Protein AF-A0A7S2A0H5-F1 (afdb_monomer_lite)

Organism: Trieres chinensis (NCBI:txid1514140)

Radius of gyration: 18.74 Å; chains: 1; bounding box: 58×41×46 Å

pLDDT: mean 89.26, std 16.12, range [32.78, 98.81]

Sequence (187 aa):
KGLGDAVLERQRTRGDSRVDFEVTDQTTGSKFLIEVKNVVCADYSKEHAPEKRGPNHCVVIADPPPRGEEGGAAAAADADAYSRTAIFPWGRVGQEFEGRRVVSARAIKHLRNLVDVGRREPQTRPVVVFVVNRSDCESVRGCEEACPLFAAELKSAAEKGVLVVAFRVRWTADGKVYFDGSVPVKL

Secondary structure (DSSP, 8-state):
---TTEEEEEEEEETTEEEEEEEEETTT--EEEEEEEEE-EE-B-TTTPPP--STT----BPPPPPPPSS--S-----GGG---EEEES-S---EEETTEEES-HHHHHHHHHHHHHHHH-TTEEEEEEEEE--TT-SEEEE-TTT-HHHHHHHHHHHHTT-EEEEEEEEE-TTS-EEEEEE-PEE-

InterPro domains:
  IPR005224 Sugar fermentation stimulation protein [PTHR30545] (8-186)
  IPR040452 Sugar fermentation stimulation protein, C-terminal [PF03749] (103-174)

Foldseek 3Di:
DDPPQKDKDAQDDADPDTAGIWIADPVPRFIEGEHEDEFEDKEDDPVPFDDDPDQFRDHHHDDQPPDPPDDDPDDPSPPVPDAIETEPDGGHQPDDDPNDGFPDNPLLVVLVSLLVRCVVPVSYAYEYEYEHADLSHQEYAYPCVHGVVNRVSVVVSVVSRYHYWYWYWYADPVGDIDTDDTHYYDD

Structure (mmCIF, N/CA/C/O backbone):
data_AF-A0A7S2A0H5-F1
#
_entry.id   AF-A0A7S2A0H5-F1
#
loop_
_atom_site.group_PDB
_atom_site.id
_atom_site.type_symbol
_atom_site.label_atom_id
_atom_site.label_alt_id
_atom_site.label_comp_id
_atom_site.label_asym_id
_atom_site.label_entity_id
_atom_site.label_seq_id
_atom_site.pdbx_PDB_ins_code
_atom_site.Cartn_x
_atom_site.Cartn_y
_atom_site.Cartn_z
_atom_site.occupancy
_atom_site.B_iso_or_equiv
_atom_site.auth_seq_id
_atom_site.auth_comp_id
_atom_site.auth_asym_id
_atom_site.auth_atom_id
_atom_site.pdbx_PDB_model_num
ATOM 1 N N . LYS A 1 1 ? -12.027 -18.453 11.393 1.00 43.19 1 LYS A N 1
ATOM 2 C CA . LYS A 1 1 ? -12.768 -17.771 12.482 1.00 43.19 1 LYS A CA 1
ATOM 3 C C . LYS A 1 1 ? -13.370 -16.515 11.878 1.00 43.19 1 LYS A C 1
ATOM 5 O O . LYS A 1 1 ? -12.613 -15.760 11.286 1.00 43.19 1 LYS A O 1
ATOM 10 N N . GLY A 1 2 ? -14.698 -16.379 11.893 1.00 50.72 2 GLY A N 1
ATOM 11 C CA . GLY A 1 2 ? -15.368 -15.184 11.370 1.00 50.72 2 GLY A CA 1
ATOM 12 C C . GLY A 1 2 ? -14.957 -13.928 12.139 1.00 50.72 2 GLY A C 1
ATOM 13 O O . GLY A 1 2 ? -14.324 -14.029 13.187 1.00 50.72 2 GLY A O 1
ATOM 14 N N . LEU A 1 3 ? -15.340 -12.765 11.619 1.00 57.03 3 LEU A N 1
ATOM 15 C CA . LEU A 1 3 ? -15.099 -11.426 12.175 1.00 57.03 3 LEU A CA 1
ATOM 16 C C . LEU A 1 3 ? -15.702 -11.186 13.583 1.00 57.03 3 LEU A C 1
ATOM 18 O O . LEU A 1 3 ? -15.676 -10.061 14.062 1.00 57.03 3 LEU A O 1
ATOM 22 N N . GLY A 1 4 ? -16.227 -12.213 14.262 1.00 73.25 4 GLY A N 1
ATOM 23 C CA . GLY A 1 4 ? -16.990 -12.057 15.503 1.00 73.25 4 GLY A CA 1
ATOM 24 C C . GLY A 1 4 ? -18.201 -11.152 15.277 1.00 73.25 4 GLY A C 1
ATOM 25 O O . GLY A 1 4 ? -18.812 -11.212 14.210 1.00 73.25 4 GLY A O 1
ATOM 26 N N . ASP A 1 5 ? -18.475 -10.273 16.240 1.00 86.94 5 ASP A N 1
ATOM 27 C CA . ASP A 1 5 ? -19.502 -9.229 16.140 1.00 86.94 5 ASP A CA 1
ATOM 28 C C . ASP A 1 5 ? -19.017 -7.992 15.358 1.00 86.94 5 ASP A C 1
ATOM 30 O O . ASP A 1 5 ? -19.580 -6.909 15.494 1.00 86.94 5 ASP A O 1
ATOM 34 N N . ALA A 1 6 ? -17.952 -8.092 14.551 1.00 91.75 6 ALA A N 1
ATOM 35 C CA . ALA A 1 6 ? -17.460 -6.936 13.815 1.00 91.75 6 ALA A CA 1
ATOM 36 C C . ALA A 1 6 ? -18.323 -6.604 12.587 1.00 91.75 6 ALA A C 1
ATOM 38 O O . ALA A 1 6 ? -18.654 -7.460 11.763 1.00 91.75 6 ALA A O 1
ATOM 39 N N . VAL A 1 7 ? -18.626 -5.318 12.430 1.00 94.88 7 VAL A N 1
ATOM 40 C CA . VAL A 1 7 ? -19.375 -4.757 11.301 1.00 94.88 7 VAL A CA 1
ATOM 41 C C . VAL A 1 7 ? -18.398 -4.118 10.324 1.00 94.88 7 VAL A C 1
ATOM 43 O O . VAL A 1 7 ? -17.581 -3.289 10.721 1.00 94.88 7 VAL A O 1
ATOM 46 N N . LEU A 1 8 ? -18.497 -4.488 9.045 1.00 95.94 8 LEU A N 1
ATOM 47 C CA . LEU A 1 8 ? -17.722 -3.896 7.957 1.00 95.94 8 LEU A CA 1
ATOM 48 C C . LEU A 1 8 ? -18.590 -2.919 7.166 1.00 95.94 8 LEU A C 1
ATOM 50 O O . LEU A 1 8 ? -19.568 -3.309 6.529 1.00 95.94 8 LEU A O 1
ATOM 54 N N . GLU A 1 9 ? -18.174 -1.661 7.143 1.00 97.00 9 GLU A N 1
ATOM 55 C CA . GLU A 1 9 ? -18.741 -0.613 6.304 1.00 97.00 9 GLU A CA 1
ATOM 56 C C . GLU A 1 9 ? -17.770 -0.255 5.178 1.00 97.00 9 GLU A C 1
ATOM 58 O O . GLU A 1 9 ? -16.551 -0.339 5.328 1.00 97.00 9 GLU A O 1
ATOM 63 N N . ARG A 1 10 ? -18.308 0.154 4.028 1.00 97.75 10 ARG A N 1
ATOM 64 C CA . ARG A 1 10 ? -17.522 0.523 2.844 1.00 97.75 10 ARG A CA 1
ATOM 65 C C . ARG A 1 10 ? -17.619 2.019 2.599 1.00 97.75 10 ARG A C 1
ATOM 67 O O . ARG A 1 10 ? -18.682 2.598 2.801 1.00 97.75 10 ARG A O 1
ATOM 74 N N . GLN A 1 11 ? -16.553 2.608 2.063 1.00 96.00 11 GLN A N 1
ATOM 75 C CA .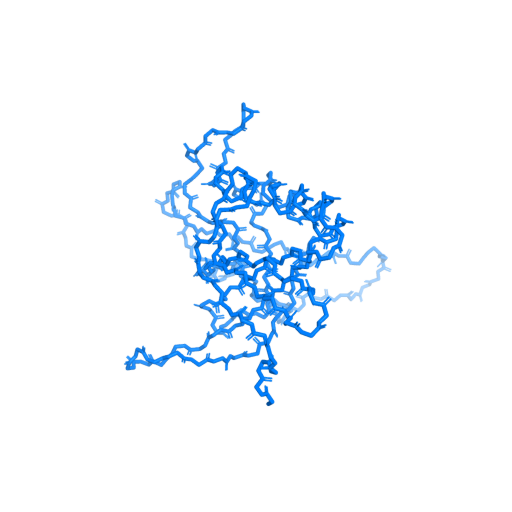 GLN A 1 11 ? -16.574 3.954 1.483 1.00 96.00 11 GLN A CA 1
ATOM 76 C C . GLN A 1 11 ? -17.059 5.035 2.471 1.00 96.00 11 GLN A C 1
ATOM 78 O O . GLN A 1 11 ? -17.863 5.898 2.115 1.00 96.00 11 GLN A O 1
ATOM 83 N N . ARG A 1 12 ? -16.574 4.983 3.718 1.00 95.25 12 ARG A N 1
ATOM 84 C CA . ARG A 1 12 ? -16.935 5.922 4.794 1.00 95.25 12 ARG A CA 1
ATOM 85 C C . ARG A 1 12 ? -16.083 7.189 4.722 1.00 95.25 12 ARG A C 1
ATOM 87 O O . ARG A 1 12 ? -14.875 7.124 4.511 1.00 95.25 12 ARG A O 1
ATOM 94 N N . THR A 1 13 ? -16.696 8.349 4.930 1.00 95.69 13 THR A N 1
ATOM 95 C CA . THR A 1 13 ? -15.960 9.615 5.055 1.00 95.69 13 THR A CA 1
ATOM 96 C C . THR A 1 13 ? -15.432 9.763 6.479 1.00 95.69 13 THR A C 1
ATOM 98 O O . THR A 1 13 ? -16.207 9.716 7.434 1.00 95.69 13 THR A O 1
ATOM 101 N N . ARG A 1 14 ? -14.116 9.942 6.630 1.00 92.06 14 ARG A N 1
ATOM 102 C CA . ARG A 1 14 ? -13.431 10.173 7.910 1.00 92.06 14 ARG A CA 1
ATOM 103 C C . ARG A 1 14 ? -12.388 11.265 7.711 1.00 92.06 14 ARG A C 1
ATOM 105 O O . ARG A 1 14 ? -11.477 11.090 6.908 1.00 92.06 14 ARG A O 1
ATOM 112 N N . GLY A 1 15 ? -12.527 12.373 8.440 1.00 89.94 15 GLY A N 1
ATOM 113 C CA . GLY A 1 15 ? -11.713 13.567 8.202 1.00 89.94 15 GLY A CA 1
ATOM 114 C C . GLY A 1 15 ? -12.028 14.184 6.840 1.00 89.94 15 GLY A C 1
ATOM 115 O O . GLY A 1 15 ? -13.196 14.408 6.524 1.00 89.94 15 GLY A O 1
ATOM 116 N N . ASP A 1 16 ? -10.997 14.440 6.040 1.00 89.44 16 ASP A N 1
ATOM 117 C CA . ASP A 1 16 ? -11.119 15.040 4.706 1.00 89.44 16 ASP A CA 1
ATOM 118 C C . ASP A 1 16 ? -11.123 14.004 3.565 1.00 89.44 16 ASP A C 1
ATOM 120 O O . ASP A 1 16 ? -11.194 14.369 2.388 1.00 89.44 16 ASP A O 1
ATOM 124 N N . SER A 1 17 ? -11.067 12.710 3.900 1.00 91.44 17 SER A N 1
ATOM 125 C CA . SER A 1 17 ? -10.997 11.624 2.926 1.00 91.44 17 SER A CA 1
ATOM 126 C C . SER A 1 17 ? -12.106 10.589 3.103 1.00 91.44 17 SER A C 1
ATOM 128 O O . SER A 1 17 ? -12.676 10.394 4.179 1.00 91.44 17 SER A O 1
ATOM 130 N N . ARG A 1 18 ? -12.390 9.883 2.008 1.00 95.00 18 ARG A N 1
ATOM 131 C CA . ARG A 1 18 ? -13.242 8.697 1.989 1.00 95.00 18 ARG A CA 1
ATOM 132 C C . ARG A 1 18 ? -12.351 7.464 1.976 1.00 95.00 18 ARG A C 1
ATOM 134 O O . ARG A 1 18 ? -11.679 7.218 0.975 1.00 95.00 18 ARG A O 1
ATOM 141 N N . VAL A 1 19 ? -12.374 6.727 3.077 1.00 95.31 19 VAL A N 1
ATOM 142 C CA . VAL A 1 19 ? -11.622 5.483 3.259 1.00 95.31 19 VAL A CA 1
ATOM 143 C C . VAL A 1 19 ? -12.350 4.309 2.624 1.00 95.31 19 VAL A C 1
ATOM 145 O O . VAL A 1 19 ? -13.573 4.339 2.460 1.00 95.31 19 VAL A O 1
ATOM 148 N N . ASP A 1 20 ? -11.619 3.251 2.292 1.00 97.81 20 ASP A N 1
ATOM 149 C CA . ASP A 1 20 ? -12.220 2.117 1.602 1.00 97.81 20 ASP A CA 1
ATOM 150 C C . ASP A 1 20 ? -13.114 1.277 2.506 1.00 97.81 20 ASP A C 1
ATOM 152 O O . ASP A 1 20 ? -14.234 0.938 2.103 1.00 97.81 20 ASP A O 1
ATOM 156 N N . PHE A 1 21 ? -12.650 0.993 3.726 1.00 98.06 21 PHE A N 1
ATOM 157 C CA . PHE A 1 21 ? -13.398 0.221 4.711 1.00 98.06 21 PHE A CA 1
ATOM 158 C C . PHE A 1 21 ? -13.237 0.762 6.132 1.00 98.06 21 PHE A C 1
ATOM 160 O O . PHE A 1 21 ? -12.183 1.258 6.524 1.00 98.06 21 PHE A O 1
ATOM 167 N N . GLU A 1 22 ? -14.288 0.600 6.925 1.00 97.31 22 GLU A N 1
ATOM 168 C CA . GLU A 1 22 ? -14.266 0.745 8.378 1.00 97.31 22 GLU A CA 1
ATOM 169 C C . GLU A 1 22 ? -14.766 -0.567 8.975 1.00 97.31 22 GLU A C 1
ATOM 171 O O . GLU A 1 22 ? -15.847 -1.035 8.623 1.00 97.31 22 GLU A O 1
ATOM 176 N N . VAL A 1 23 ? -13.972 -1.181 9.847 1.00 96.69 23 VAL A N 1
ATOM 177 C CA . VAL A 1 23 ? -14.371 -2.384 10.581 1.00 96.69 23 VAL A CA 1
ATOM 178 C C . VAL A 1 23 ? -14.518 -2.009 12.043 1.00 96.69 23 VAL A C 1
ATOM 180 O O . VAL A 1 23 ? -13.543 -1.584 12.654 1.00 96.69 23 VAL A O 1
ATOM 183 N N . THR A 1 24 ? -15.716 -2.155 12.598 1.00 95.81 24 THR A N 1
ATOM 184 C CA . THR A 1 24 ? -16.001 -1.855 14.007 1.00 95.81 24 THR A CA 1
ATOM 185 C C . THR A 1 24 ? -16.298 -3.141 14.752 1.00 95.81 24 THR A C 1
ATOM 187 O O . THR A 1 24 ? -17.267 -3.816 14.419 1.00 95.81 24 THR A O 1
ATOM 190 N N . ASP A 1 25 ? -15.506 -3.453 15.770 1.00 93.69 25 ASP A N 1
ATOM 191 C CA . ASP A 1 25 ? -15.835 -4.472 16.763 1.00 93.69 25 ASP A CA 1
ATOM 192 C C . ASP A 1 25 ? -16.971 -3.944 17.654 1.00 93.69 25 ASP A C 1
ATOM 194 O O . ASP A 1 25 ? -16.788 -2.969 18.384 1.00 93.69 25 ASP A O 1
ATOM 198 N N . GLN A 1 26 ? -18.157 -4.553 17.575 1.00 91.94 26 GLN A N 1
ATOM 199 C CA . GLN A 1 26 ? -19.333 -4.096 18.325 1.00 91.94 26 GLN A CA 1
ATOM 200 C C . GLN A 1 26 ? -19.235 -4.379 19.829 1.00 91.94 26 GLN A C 1
ATOM 202 O O . GLN A 1 26 ? -19.919 -3.724 20.611 1.00 91.94 26 GLN A O 1
ATOM 207 N N . THR A 1 27 ? -18.387 -5.318 20.255 1.00 90.62 27 THR A N 1
ATOM 208 C CA . THR A 1 27 ? -18.198 -5.632 21.674 1.00 90.62 27 THR A CA 1
ATOM 209 C C . THR A 1 27 ? -17.310 -4.589 22.346 1.00 90.62 27 THR A C 1
ATOM 211 O O . THR A 1 27 ? -17.607 -4.141 23.451 1.00 90.62 27 THR A O 1
ATOM 214 N N . THR A 1 28 ? -16.211 -4.204 21.692 1.00 91.25 28 THR A N 1
ATOM 215 C CA . THR A 1 28 ? -15.212 -3.292 22.283 1.00 91.25 28 THR A CA 1
ATOM 216 C C . THR A 1 28 ? -15.359 -1.840 21.828 1.00 91.25 28 THR A C 1
ATOM 218 O O . THR A 1 28 ? -14.782 -0.945 22.440 1.00 91.25 28 THR A O 1
ATOM 221 N N . GLY A 1 29 ? -16.091 -1.592 20.739 1.00 92.12 29 GLY A N 1
ATOM 222 C CA . GLY A 1 29 ? -16.147 -0.295 20.061 1.00 92.12 29 GLY A CA 1
ATOM 223 C C . GLY A 1 29 ? -14.871 0.057 19.284 1.00 92.12 29 GLY A C 1
ATOM 224 O O . GLY A 1 29 ? -14.796 1.143 18.703 1.00 92.12 29 GLY A O 1
ATOM 225 N N . SER A 1 30 ? -13.870 -0.833 19.260 1.00 94.12 30 SER A N 1
ATOM 226 C CA . SER A 1 30 ? -12.604 -0.613 18.554 1.00 94.12 30 SER A CA 1
ATOM 227 C C . SER A 1 30 ? -12.819 -0.609 17.046 1.00 94.12 30 SER A C 1
ATOM 229 O O . SER A 1 30 ? -13.610 -1.391 16.513 1.00 94.12 30 SER A O 1
ATOM 231 N N . LYS A 1 31 ? -12.079 0.247 16.338 1.00 95.62 31 LYS A N 1
ATOM 232 C CA . LYS A 1 31 ? -12.234 0.428 14.893 1.00 95.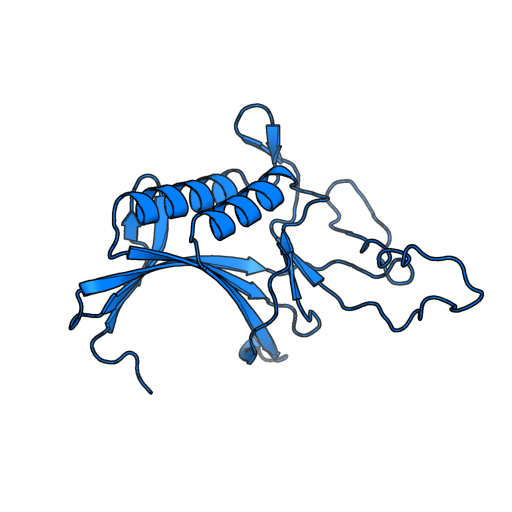62 31 LYS A CA 1
ATOM 233 C C . LYS A 1 31 ? -10.937 0.188 14.145 1.00 95.62 31 LYS A C 1
ATOM 235 O O . LYS A 1 31 ? -9.883 0.640 14.575 1.00 95.62 31 LYS A O 1
ATOM 240 N N . PHE A 1 32 ? -11.030 -0.420 12.971 1.00 96.94 32 PHE A N 1
ATOM 241 C CA . PHE A 1 32 ? -9.975 -0.416 11.967 1.00 96.94 32 PHE A CA 1
ATOM 242 C C . PHE A 1 32 ? -10.412 0.442 10.794 1.00 96.94 32 PHE A C 1
ATOM 244 O O . PHE A 1 32 ? -11.454 0.193 10.186 1.00 96.94 32 PHE A O 1
ATOM 251 N N . LEU A 1 33 ? -9.607 1.448 10.477 1.00 97.56 33 LEU A N 1
ATOM 252 C CA . LEU A 1 33 ? -9.841 2.330 9.347 1.00 97.56 33 LEU A CA 1
ATOM 253 C C . LEU A 1 33 ? -8.907 1.934 8.211 1.00 97.56 33 LEU A C 1
ATOM 255 O O . LEU A 1 33 ? -7.709 2.177 8.302 1.00 97.56 33 LEU A O 1
ATOM 259 N N . ILE A 1 34 ? -9.438 1.290 7.177 1.00 98.31 34 ILE A N 1
ATOM 260 C CA . ILE A 1 34 ? -8.643 0.571 6.185 1.00 98.31 34 ILE A CA 1
ATOM 261 C C . ILE A 1 34 ? -8.682 1.306 4.847 1.00 98.31 34 ILE A C 1
ATOM 263 O O . ILE A 1 34 ? -9.735 1.464 4.229 1.00 98.31 34 ILE A O 1
ATOM 267 N N . GLU A 1 35 ? -7.504 1.696 4.377 1.00 98.38 35 GLU A N 1
ATOM 268 C CA . GLU A 1 35 ? -7.264 2.187 3.024 1.00 98.38 35 GLU A CA 1
ATOM 269 C C . GLU A 1 35 ? -6.565 1.102 2.201 1.00 98.38 35 GLU A C 1
ATOM 271 O O . GLU A 1 35 ? -5.529 0.574 2.613 1.00 98.38 35 GLU A O 1
ATOM 276 N N . VAL A 1 36 ? -7.088 0.790 1.016 1.00 98.38 36 VAL A N 1
ATOM 277 C CA . VAL A 1 36 ? -6.547 -0.261 0.153 1.00 98.38 36 VAL A CA 1
ATOM 278 C C . VAL A 1 36 ? -5.803 0.347 -1.028 1.00 98.38 36 VAL A C 1
ATOM 280 O O . VAL A 1 36 ? -6.306 1.201 -1.756 1.00 98.38 36 VAL A O 1
ATOM 283 N N . LYS A 1 37 ? -4.578 -0.126 -1.260 1.00 98.19 37 LYS A N 1
ATOM 284 C CA . LYS A 1 37 ? -3.753 0.244 -2.410 1.00 98.19 37 LYS A CA 1
ATOM 285 C C . LYS A 1 37 ? -3.519 -0.967 -3.292 1.00 98.19 37 LYS A C 1
ATOM 287 O O . LYS A 1 37 ? -2.948 -1.968 -2.870 1.00 98.19 37 LYS A O 1
ATOM 292 N N . ASN A 1 38 ? -3.946 -0.846 -4.542 1.00 97.25 38 ASN A N 1
ATOM 293 C CA . ASN A 1 38 ? -3.728 -1.870 -5.547 1.00 97.25 38 ASN A CA 1
ATOM 294 C C . ASN A 1 38 ? -2.310 -1.745 -6.120 1.00 97.25 38 ASN A C 1
ATOM 296 O O . ASN A 1 38 ? -1.965 -0.708 -6.692 1.00 97.25 38 ASN A O 1
ATOM 300 N N . VAL A 1 39 ? -1.498 -2.791 -5.979 1.00 97.81 39 VAL A N 1
ATOM 301 C CA . VAL A 1 39 ? -0.108 -2.816 -6.448 1.00 97.81 39 VAL A CA 1
ATOM 302 C C . VAL A 1 39 ? 0.010 -3.794 -7.606 1.00 97.81 39 VAL A C 1
ATOM 304 O O . VAL A 1 39 ? -0.304 -4.973 -7.466 1.00 97.81 39 VAL A O 1
ATOM 307 N N . VAL A 1 40 ? 0.434 -3.289 -8.762 1.00 95.69 40 VAL A N 1
ATOM 308 C CA . VAL A 1 40 ? 0.520 -4.053 -10.024 1.00 95.69 40 VAL A CA 1
ATOM 309 C C . VAL A 1 40 ? 1.907 -3.979 -10.668 1.00 95.69 40 VAL A C 1
ATOM 311 O O . VAL A 1 40 ? 2.181 -4.686 -11.633 1.00 95.69 40 VAL A O 1
ATOM 314 N N . CYS A 1 41 ? 2.789 -3.134 -10.131 1.00 95.00 41 CYS A N 1
ATOM 315 C CA . CYS A 1 41 ? 4.146 -2.940 -10.626 1.00 95.00 41 CYS A CA 1
ATOM 316 C C . CYS A 1 41 ? 5.178 -3.452 -9.628 1.00 95.00 41 CYS A C 1
ATOM 318 O O . CYS A 1 41 ? 4.904 -3.592 -8.435 1.00 95.00 41 CYS A O 1
ATOM 320 N N . ALA A 1 42 ? 6.368 -3.713 -10.151 1.00 95.62 42 ALA A N 1
ATOM 321 C CA . ALA A 1 42 ? 7.514 -4.209 -9.417 1.00 95.62 42 ALA A CA 1
ATOM 322 C C . ALA A 1 42 ? 8.796 -3.576 -9.960 1.00 95.62 42 ALA A C 1
ATOM 324 O O . ALA A 1 42 ? 8.800 -3.038 -11.073 1.00 95.62 42 ALA A O 1
ATOM 325 N N . ASP A 1 43 ? 9.865 -3.668 -9.182 1.00 94.94 43 ASP A N 1
ATOM 326 C CA . ASP A 1 43 ? 11.210 -3.456 -9.696 1.00 94.94 43 ASP A CA 1
ATOM 327 C C . ASP A 1 43 ? 11.698 -4.647 -10.543 1.00 94.94 43 ASP A C 1
ATOM 329 O O . ASP A 1 43 ? 11.009 -5.665 -10.699 1.00 94.94 43 ASP A O 1
ATOM 333 N N . TYR A 1 44 ? 12.882 -4.485 -11.131 1.00 93.69 44 TYR A N 1
ATOM 334 C CA . TYR A 1 44 ? 13.587 -5.486 -11.925 1.00 93.69 44 TYR A CA 1
ATOM 335 C C . TYR A 1 44 ? 15.048 -5.570 -11.488 1.00 93.69 44 TYR A C 1
ATOM 337 O O . TYR A 1 44 ? 15.648 -4.559 -11.117 1.00 93.69 44 TYR A O 1
ATOM 345 N N . SER A 1 45 ? 15.644 -6.757 -11.604 1.00 91.62 45 SER A N 1
ATOM 346 C CA . SER A 1 45 ? 17.099 -6.874 -11.564 1.00 91.62 45 SER A CA 1
ATOM 347 C C . SER A 1 45 ? 17.707 -6.091 -12.727 1.00 91.62 45 SER A C 1
ATOM 349 O O . SER A 1 45 ? 17.094 -5.943 -13.786 1.00 91.62 45 SER A O 1
ATOM 351 N N . LYS A 1 46 ? 18.936 -5.601 -12.549 1.00 87.00 46 LYS A N 1
ATOM 352 C CA . LYS A 1 46 ? 19.644 -4.841 -13.587 1.00 87.00 46 LYS A CA 1
ATOM 353 C C . LYS A 1 46 ? 19.794 -5.621 -14.898 1.00 87.00 46 LYS A C 1
ATOM 355 O O . LYS A 1 46 ? 19.727 -5.022 -15.964 1.00 87.00 46 LYS A O 1
ATOM 360 N N . GLU A 1 47 ? 19.983 -6.935 -14.812 1.00 87.06 47 GLU A N 1
ATOM 361 C CA . GLU A 1 47 ? 20.180 -7.818 -15.966 1.00 87.06 47 GLU A CA 1
ATOM 362 C C . GLU A 1 47 ? 18.885 -8.104 -16.740 1.00 87.06 47 GLU A C 1
ATOM 364 O O . GLU A 1 47 ? 18.907 -8.205 -17.963 1.00 87.06 47 GLU A O 1
ATOM 369 N N . HIS A 1 48 ? 17.745 -8.193 -16.048 1.00 87.00 48 HIS A N 1
ATOM 370 C CA . HIS A 1 48 ? 16.455 -8.546 -16.656 1.00 87.00 48 HIS A CA 1
ATOM 371 C C . HIS A 1 48 ? 15.480 -7.367 -16.752 1.00 87.00 48 HIS A C 1
ATOM 373 O O . HIS A 1 48 ? 14.289 -7.557 -17.015 1.00 87.00 48 HIS A O 1
ATOM 379 N N . ALA A 1 49 ? 15.957 -6.143 -16.518 1.00 91.25 49 ALA A N 1
ATOM 380 C CA . ALA A 1 49 ? 15.150 -4.944 -16.659 1.00 91.25 49 ALA A CA 1
ATOM 381 C C . ALA A 1 49 ? 14.753 -4.736 -18.132 1.00 91.25 49 ALA A C 1
ATOM 383 O O . ALA A 1 49 ? 15.623 -4.707 -19.005 1.00 91.25 49 ALA A O 1
ATOM 384 N N . PRO A 1 50 ? 13.455 -4.549 -18.436 1.00 91.81 50 PRO A N 1
ATOM 385 C CA . PRO A 1 50 ? 13.031 -4.157 -19.771 1.00 91.81 50 PRO A CA 1
ATOM 386 C C . PRO A 1 50 ? 13.675 -2.833 -20.185 1.00 91.81 50 PRO A C 1
ATOM 388 O O . PRO A 1 50 ? 13.841 -1.927 -19.368 1.00 91.81 50 PRO A O 1
ATOM 391 N N . GLU A 1 51 ? 13.952 -2.668 -21.476 1.00 91.88 51 GLU A N 1
ATOM 392 C CA . GLU A 1 51 ? 14.434 -1.389 -21.988 1.00 91.88 51 GLU A CA 1
ATOM 393 C C . GLU A 1 51 ? 13.386 -0.283 -21.767 1.00 91.88 51 GLU A C 1
ATOM 395 O O . GLU A 1 51 ? 12.191 -0.425 -22.069 1.00 91.88 51 GLU A O 1
ATOM 400 N N . LYS A 1 52 ? 13.824 0.859 -21.233 1.00 89.00 52 LYS A N 1
ATOM 401 C CA . LYS A 1 52 ? 12.950 2.008 -21.008 1.00 89.00 52 LYS A CA 1
ATOM 402 C C . LYS A 1 52 ? 12.651 2.707 -22.339 1.00 89.00 52 LYS A C 1
ATOM 404 O O . LYS A 1 52 ? 13.517 3.349 -22.911 1.00 89.00 52 LYS A O 1
ATOM 409 N N . ARG A 1 53 ? 11.395 2.649 -22.799 1.00 90.12 53 ARG A N 1
ATOM 410 C CA . ARG A 1 53 ? 10.964 3.180 -24.109 1.00 90.12 53 ARG A CA 1
ATOM 411 C C . ARG A 1 53 ? 10.472 4.631 -24.072 1.00 90.12 53 ARG A C 1
ATOM 413 O O . ARG A 1 53 ? 10.033 5.161 -25.085 1.00 90.12 53 ARG A O 1
ATOM 420 N N . GLY A 1 54 ? 10.472 5.266 -22.901 1.00 85.94 54 GLY A N 1
ATOM 421 C CA . GLY A 1 54 ? 10.006 6.641 -22.742 1.00 85.94 54 GLY A CA 1
ATOM 422 C C . GLY A 1 54 ? 9.771 7.050 -21.285 1.00 85.94 54 GLY A C 1
ATOM 423 O O . GLY A 1 54 ? 9.886 6.222 -20.376 1.00 85.94 54 GLY A O 1
ATOM 424 N N . PRO A 1 55 ? 9.403 8.320 -21.041 1.00 77.75 55 PRO A N 1
ATOM 425 C CA . PRO A 1 55 ? 9.262 8.877 -19.692 1.00 77.75 55 PRO A CA 1
ATOM 426 C C . PRO A 1 55 ? 8.123 8.249 -18.877 1.00 77.75 55 PRO A C 1
ATOM 428 O O . PRO A 1 55 ? 8.184 8.250 -17.653 1.00 77.75 55 PRO A O 1
ATOM 431 N N . ASN A 1 56 ? 7.112 7.678 -19.540 1.00 77.94 56 ASN A N 1
ATOM 432 C CA . ASN A 1 56 ? 5.986 7.002 -18.887 1.00 77.94 56 ASN A CA 1
ATOM 433 C C . ASN A 1 56 ? 6.156 5.471 -18.810 1.00 77.94 56 ASN A C 1
ATOM 435 O O . ASN A 1 56 ? 5.275 4.799 -18.278 1.00 77.94 56 ASN A O 1
ATOM 439 N N . HIS A 1 57 ? 7.251 4.906 -19.342 1.00 85.25 57 HIS A N 1
ATOM 440 C CA . HIS A 1 57 ? 7.515 3.471 -19.224 1.00 85.25 57 HIS A CA 1
ATOM 441 C C . HIS A 1 57 ? 8.057 3.174 -17.819 1.00 85.25 57 HIS A C 1
ATOM 443 O O . HIS A 1 57 ? 9.154 3.616 -17.467 1.00 85.25 57 HIS A O 1
ATOM 449 N N . CYS A 1 58 ? 7.268 2.462 -17.008 1.00 83.94 58 CYS A N 1
ATOM 450 C CA . CYS A 1 58 ? 7.617 2.124 -15.631 1.00 83.94 58 CYS A CA 1
ATOM 451 C C . CYS A 1 58 ? 8.638 0.982 -15.601 1.00 83.94 58 CYS A C 1
ATOM 453 O O . CYS A 1 58 ? 8.287 -0.194 -15.538 1.00 83.94 58 CYS A O 1
ATOM 455 N N . VAL A 1 59 ? 9.910 1.365 -15.662 1.00 91.69 59 VAL A N 1
ATOM 456 C CA . VAL A 1 59 ? 11.048 0.482 -15.415 1.00 91.69 59 VAL A CA 1
ATOM 457 C C . VAL A 1 59 ? 11.782 1.038 -14.208 1.00 91.69 59 VAL A C 1
ATOM 459 O O . VAL A 1 59 ? 12.383 2.111 -14.284 1.00 91.69 59 VAL A O 1
ATOM 462 N N . VAL A 1 60 ? 11.679 0.320 -13.095 1.00 91.81 60 VAL A N 1
ATOM 463 C CA . VAL A 1 60 ? 12.407 0.599 -11.859 1.00 91.81 60 VAL A CA 1
ATOM 464 C C . VAL A 1 60 ? 13.419 -0.518 -11.684 1.00 91.81 60 VAL A C 1
ATOM 466 O O . VAL A 1 60 ? 13.046 -1.689 -11.677 1.00 91.81 60 VAL A O 1
ATOM 469 N N . ILE A 1 61 ? 14.694 -0.162 -11.616 1.00 91.25 61 ILE A N 1
ATOM 470 C CA . ILE A 1 61 ? 15.777 -1.121 -11.415 1.00 91.25 61 ILE A CA 1
ATOM 471 C C . ILE A 1 61 ? 16.053 -1.152 -9.917 1.00 91.25 61 ILE A C 1
ATOM 473 O O . ILE A 1 61 ? 16.202 -0.092 -9.318 1.00 91.25 61 ILE A O 1
ATOM 477 N N . ALA A 1 62 ? 16.077 -2.341 -9.322 1.00 86.19 62 ALA A N 1
ATOM 478 C CA . ALA A 1 62 ? 16.412 -2.485 -7.914 1.00 86.19 62 ALA A CA 1
ATOM 479 C C . ALA A 1 62 ? 17.860 -2.049 -7.664 1.00 86.19 62 ALA A C 1
ATOM 481 O O . ALA A 1 62 ? 18.760 -2.411 -8.431 1.00 86.19 62 ALA A O 1
ATOM 482 N N . ASP A 1 63 ? 18.083 -1.307 -6.580 1.00 70.62 63 ASP A N 1
ATOM 483 C CA . ASP A 1 63 ? 19.436 -1.019 -6.120 1.00 70.62 63 ASP A CA 1
ATOM 484 C C . ASP A 1 63 ? 20.150 -2.331 -5.756 1.00 70.62 63 ASP A C 1
ATOM 486 O O . ASP A 1 63 ? 19.526 -3.243 -5.197 1.00 70.62 63 ASP A O 1
ATOM 490 N N . PRO A 1 64 ? 21.451 -2.469 -6.076 1.00 57.53 64 PRO A N 1
ATOM 491 C CA . PRO A 1 64 ? 22.219 -3.609 -5.602 1.00 57.53 64 PRO A CA 1
ATOM 492 C C . PRO A 1 64 ? 22.192 -3.627 -4.064 1.00 57.53 64 PRO A C 1
ATOM 494 O O . PRO A 1 64 ? 22.190 -2.555 -3.450 1.00 57.53 64 PRO A O 1
ATOM 497 N N . PRO A 1 65 ? 22.182 -4.812 -3.424 1.00 51.22 65 PRO A N 1
ATOM 498 C CA . PRO A 1 65 ? 22.225 -4.886 -1.970 1.00 51.22 65 PRO A CA 1
ATOM 499 C C . PRO A 1 65 ? 23.428 -4.086 -1.444 1.00 51.22 65 PRO A C 1
ATOM 501 O O . PRO A 1 65 ? 24.476 -4.067 -2.107 1.00 51.22 65 PRO A O 1
ATOM 504 N N . PRO A 1 66 ? 23.298 -3.405 -0.287 1.00 45.78 66 PRO A N 1
ATOM 505 C CA . PRO A 1 66 ? 24.402 -2.650 0.282 1.00 45.78 66 PRO A CA 1
ATOM 506 C C . PRO A 1 66 ? 25.605 -3.582 0.425 1.00 45.78 66 PRO A C 1
ATOM 508 O O . PRO A 1 66 ? 25.499 -4.668 0.998 1.00 45.78 66 PRO A O 1
ATOM 511 N N . ARG A 1 67 ? 26.747 -3.177 -0.144 1.00 46.25 67 ARG A N 1
ATOM 512 C CA . ARG A 1 67 ? 28.014 -3.863 0.113 1.00 46.25 67 ARG A CA 1
ATOM 513 C C . ARG A 1 67 ? 28.236 -3.765 1.615 1.00 46.25 67 ARG A C 1
ATOM 515 O O . ARG A 1 67 ? 28.256 -2.650 2.129 1.00 46.25 67 ARG A O 1
ATOM 522 N N . GLY A 1 68 ? 28.346 -4.901 2.301 1.00 44.00 68 GLY A N 1
ATOM 523 C CA . GLY A 1 68 ? 28.754 -4.897 3.699 1.00 44.00 68 GLY A CA 1
ATOM 524 C C . GLY A 1 68 ? 30.029 -4.067 3.822 1.00 44.00 68 GLY A C 1
ATOM 525 O O . GLY A 1 68 ? 30.995 -4.300 3.093 1.00 44.00 68 GLY A O 1
ATOM 526 N N . GLU A 1 69 ? 29.998 -3.046 4.671 1.00 43.44 69 GLU A N 1
ATOM 527 C CA . GLU A 1 69 ? 31.212 -2.378 5.108 1.00 43.44 69 GLU A CA 1
ATOM 528 C C . GLU A 1 69 ? 31.983 -3.393 5.947 1.00 43.44 69 GLU A C 1
ATOM 530 O O . GLU A 1 69 ? 31.637 -3.617 7.095 1.00 43.44 69 GLU A O 1
ATOM 535 N N . GLU A 1 70 ? 32.938 -4.089 5.332 1.00 39.66 70 GLU A N 1
ATOM 536 C CA . GLU A 1 70 ? 34.231 -4.454 5.916 1.00 39.66 70 GLU A CA 1
ATOM 537 C C . GLU A 1 70 ? 35.042 -5.271 4.902 1.00 39.66 70 GLU A C 1
ATOM 539 O O . GLU A 1 70 ? 34.556 -6.197 4.252 1.00 39.66 70 GLU A O 1
ATOM 544 N N . GLY A 1 71 ? 36.294 -4.855 4.708 1.00 41.75 71 GLY A N 1
ATOM 545 C CA . GLY A 1 71 ? 37.203 -5.415 3.722 1.00 41.75 71 GLY A CA 1
ATOM 546 C C . GLY A 1 71 ? 37.501 -6.895 3.951 1.00 41.75 71 GLY A C 1
ATOM 547 O O . GLY A 1 71 ? 37.931 -7.309 5.022 1.00 41.75 71 GLY A O 1
ATOM 548 N N . GLY A 1 72 ? 37.359 -7.681 2.892 1.00 32.78 72 GLY A N 1
ATOM 549 C CA . GLY A 1 72 ? 37.792 -9.069 2.846 1.00 32.78 72 GLY A CA 1
ATOM 550 C C . GLY A 1 72 ? 37.390 -9.680 1.515 1.00 32.78 72 GLY A C 1
ATOM 551 O O . GLY A 1 72 ? 36.287 -9.458 1.033 1.00 32.78 72 GLY A O 1
ATOM 552 N N . ALA A 1 73 ? 38.301 -10.402 0.874 1.00 44.00 73 ALA A N 1
ATOM 553 C CA . ALA A 1 73 ? 38.074 -11.049 -0.410 1.00 44.00 73 ALA A CA 1
ATOM 554 C C . ALA A 1 73 ? 37.018 -12.174 -0.310 1.00 44.00 73 ALA A C 1
ATOM 556 O O . ALA A 1 73 ? 37.368 -13.330 -0.119 1.00 44.00 73 ALA A O 1
ATOM 557 N N . ALA A 1 74 ? 35.737 -11.822 -0.419 1.00 37.53 74 ALA A N 1
ATOM 558 C CA . ALA A 1 74 ? 34.574 -12.657 -0.746 1.00 37.53 74 ALA A CA 1
ATOM 559 C C . ALA A 1 74 ? 33.359 -11.706 -0.727 1.00 37.53 74 ALA A C 1
ATOM 561 O O . ALA A 1 74 ? 33.229 -10.902 0.180 1.00 37.53 74 ALA A O 1
ATOM 562 N N . ALA A 1 75 ? 32.438 -11.662 -1.675 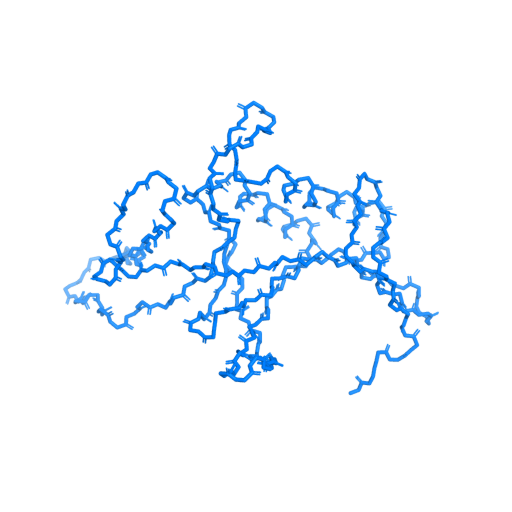1.00 37.12 75 ALA A N 1
ATOM 563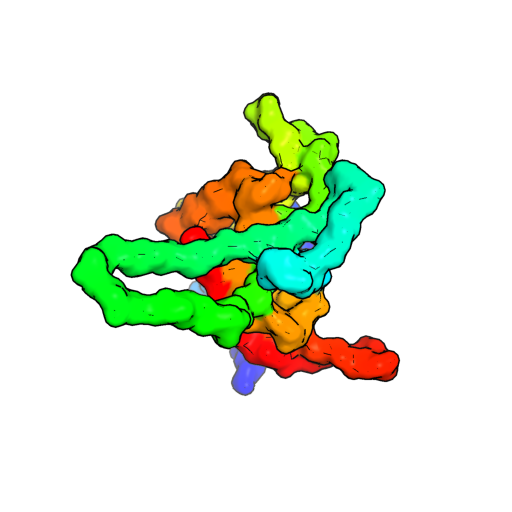 C CA . ALA A 1 75 ? 32.008 -12.656 -2.627 1.00 37.12 75 ALA A CA 1
ATOM 564 C C . ALA A 1 75 ? 31.631 -11.947 -3.933 1.00 37.12 75 ALA A C 1
ATOM 566 O O . ALA A 1 75 ? 31.266 -10.768 -3.934 1.00 37.12 75 ALA A O 1
ATOM 567 N N . ALA A 1 76 ? 31.670 -12.679 -5.045 1.00 40.41 76 ALA A N 1
ATOM 568 C CA . ALA A 1 76 ? 30.765 -12.388 -6.144 1.00 40.41 76 ALA A CA 1
ATOM 569 C C . ALA A 1 76 ? 29.369 -12.254 -5.521 1.00 40.41 76 ALA A C 1
ATOM 571 O O . ALA A 1 76 ? 28.850 -13.233 -4.990 1.00 40.41 76 ALA A O 1
ATOM 572 N N . ALA A 1 77 ? 28.847 -11.025 -5.440 1.00 43.59 77 ALA A N 1
ATOM 573 C CA . ALA A 1 77 ? 27.506 -10.793 -4.934 1.00 43.59 77 ALA A CA 1
ATOM 574 C C . ALA A 1 77 ? 26.595 -11.651 -5.798 1.00 43.59 77 ALA A C 1
ATOM 576 O O . ALA A 1 77 ? 26.577 -11.479 -7.019 1.00 43.59 77 ALA A O 1
ATOM 577 N N . ASP A 1 78 ? 25.975 -12.636 -5.162 1.00 46.00 78 ASP A N 1
ATOM 578 C CA . ASP A 1 78 ? 25.235 -13.671 -5.847 1.00 46.00 78 ASP A CA 1
ATOM 579 C C . ASP A 1 78 ? 24.212 -12.987 -6.754 1.00 46.00 78 ASP A C 1
ATOM 581 O O . ASP A 1 78 ? 23.363 -12.222 -6.284 1.00 46.00 78 ASP A O 1
ATOM 585 N N . ALA A 1 79 ? 24.312 -13.216 -8.064 1.00 46.75 79 ALA A N 1
ATOM 586 C CA . ALA A 1 79 ? 23.273 -12.800 -9.004 1.00 46.75 79 ALA A CA 1
ATOM 587 C C . ALA A 1 79 ? 21.904 -13.405 -8.604 1.00 46.75 79 ALA A C 1
ATOM 589 O O . ALA A 1 79 ? 20.860 -12.905 -9.020 1.00 46.75 79 ALA A O 1
ATOM 590 N N . ASP A 1 80 ? 21.932 -14.410 -7.721 1.00 51.72 80 ASP A N 1
ATOM 591 C CA . ASP A 1 80 ? 20.818 -15.116 -7.097 1.00 51.72 80 ASP A CA 1
ATOM 592 C C . ASP A 1 80 ? 20.190 -14.403 -5.872 1.00 51.72 80 ASP A C 1
ATOM 594 O O . ASP A 1 80 ? 19.164 -14.839 -5.357 1.00 51.72 80 ASP A O 1
ATOM 598 N N . ALA A 1 81 ? 20.734 -13.271 -5.399 1.00 75.56 81 ALA A N 1
ATOM 599 C CA . ALA A 1 81 ? 20.201 -12.559 -4.223 1.00 75.56 81 ALA A CA 1
ATOM 600 C C . ALA A 1 81 ? 19.060 -11.563 -4.533 1.00 75.56 81 ALA A C 1
ATOM 602 O O . ALA A 1 81 ? 18.511 -10.930 -3.623 1.00 75.56 81 ALA A O 1
ATOM 603 N N . TYR A 1 82 ? 18.698 -11.371 -5.806 1.00 85.81 82 TYR A N 1
ATOM 604 C CA . TYR A 1 82 ? 17.612 -10.465 -6.180 1.00 85.81 82 TYR A CA 1
ATOM 605 C C . TYR A 1 82 ? 16.246 -11.055 -5.819 1.00 85.81 82 TYR A C 1
ATOM 607 O O . TYR A 1 82 ? 15.820 -12.076 -6.350 1.00 85.81 82 TYR A O 1
ATOM 615 N N . SER A 1 83 ? 15.510 -10.335 -4.975 1.00 90.75 83 SER A N 1
ATOM 616 C CA . SER A 1 83 ? 14.122 -10.646 -4.659 1.00 9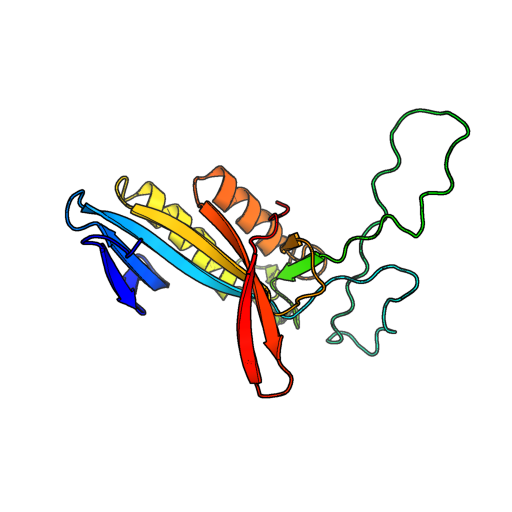0.75 83 SER A CA 1
ATOM 617 C C . SER A 1 83 ? 13.217 -9.510 -5.117 1.00 90.75 83 SER A C 1
ATOM 619 O O . SER A 1 83 ? 13.306 -8.376 -4.628 1.00 90.75 83 SER A O 1
ATOM 621 N N . ARG A 1 84 ? 12.347 -9.818 -6.082 1.00 94.44 84 ARG A N 1
ATOM 622 C CA . ARG A 1 84 ? 11.488 -8.828 -6.725 1.00 94.44 84 ARG A CA 1
ATOM 623 C C . ARG A 1 84 ? 10.573 -8.154 -5.710 1.00 94.44 84 ARG A C 1
ATOM 625 O O . ARG A 1 84 ? 9.854 -8.810 -4.951 1.00 94.44 84 ARG A O 1
ATOM 632 N N . THR A 1 85 ? 10.583 -6.826 -5.723 1.00 96.44 85 THR A N 1
ATOM 633 C CA . THR A 1 85 ? 9.804 -6.009 -4.794 1.00 96.44 85 THR A CA 1
ATOM 634 C C . THR A 1 85 ? 8.704 -5.272 -5.549 1.00 96.44 85 THR A C 1
ATOM 636 O O . THR A 1 85 ? 8.950 -4.580 -6.537 1.00 96.44 85 THR A O 1
ATOM 639 N N . ALA A 1 86 ? 7.466 -5.408 -5.080 1.00 97.75 86 ALA A N 1
ATOM 640 C CA . ALA A 1 86 ? 6.329 -4.654 -5.583 1.00 97.75 86 ALA A CA 1
ATOM 641 C C . ALA A 1 86 ? 6.456 -3.168 -5.203 1.00 97.75 86 ALA A C 1
ATOM 643 O O . ALA A 1 86 ? 6.921 -2.836 -4.113 1.00 97.75 86 ALA A O 1
ATOM 644 N N . ILE A 1 87 ? 6.016 -2.265 -6.077 1.00 97.25 87 ILE A N 1
ATOM 645 C CA . ILE A 1 87 ? 6.206 -0.819 -5.894 1.00 97.25 87 ILE A CA 1
ATOM 646 C C . ILE A 1 87 ? 4.905 -0.033 -6.054 1.00 97.25 87 ILE A C 1
ATOM 648 O O . ILE A 1 87 ? 4.118 -0.258 -6.979 1.00 97.25 87 ILE A O 1
ATOM 652 N N . PHE A 1 88 ? 4.688 0.927 -5.155 1.00 97.69 88 PHE A N 1
ATOM 653 C CA . PHE A 1 88 ? 3.550 1.845 -5.198 1.00 97.69 88 PHE A CA 1
ATOM 654 C C . PHE A 1 88 ? 3.931 3.251 -4.684 1.00 97.69 88 PHE A C 1
ATOM 656 O O . PHE A 1 88 ? 4.704 3.354 -3.738 1.00 97.69 88 PHE A O 1
ATOM 663 N N . PRO A 1 89 ? 3.354 4.343 -5.219 1.00 96.12 89 PRO A N 1
ATOM 664 C CA . PRO A 1 89 ? 2.595 4.401 -6.458 1.00 96.12 89 PRO A CA 1
ATOM 665 C C . PRO A 1 89 ? 3.533 4.271 -7.658 1.00 96.12 89 PRO A C 1
ATOM 667 O O . PRO A 1 89 ? 4.731 4.514 -7.562 1.00 96.12 89 PRO A O 1
ATOM 670 N N . TRP A 1 90 ? 2.969 3.935 -8.808 1.00 88.50 90 TRP A N 1
ATOM 671 C CA . TRP A 1 90 ? 3.689 3.917 -10.075 1.00 88.50 90 TRP A CA 1
ATOM 672 C C . TRP A 1 90 ? 2.910 4.732 -11.113 1.00 88.50 90 TRP A C 1
ATOM 674 O O . TRP A 1 90 ? 1.697 4.916 -10.982 1.00 88.50 90 TRP A O 1
ATOM 684 N N . GLY A 1 91 ? 3.604 5.239 -12.131 1.00 85.75 91 GLY A N 1
ATOM 685 C CA . GLY A 1 91 ? 2.999 5.976 -13.241 1.00 85.75 91 GLY A CA 1
ATOM 686 C C . GLY A 1 91 ? 3.670 7.318 -13.514 1.00 85.75 91 GLY A C 1
ATOM 687 O O . GLY A 1 91 ? 4.778 7.593 -13.056 1.00 85.75 91 GLY A O 1
ATOM 688 N N . ARG A 1 92 ? 2.990 8.162 -14.293 1.00 87.31 92 ARG A N 1
ATOM 689 C CA . ARG A 1 92 ? 3.492 9.485 -14.677 1.00 87.31 92 ARG A CA 1
ATOM 690 C C . ARG A 1 92 ? 3.600 10.399 -13.456 1.00 87.31 92 ARG A C 1
ATOM 692 O O . ARG A 1 92 ? 2.620 10.598 -12.740 1.00 87.31 92 ARG A O 1
ATOM 699 N N . VAL A 1 93 ? 4.751 11.051 -13.296 1.00 88.19 93 VAL A N 1
ATOM 700 C CA . VAL A 1 93 ? 4.941 12.140 -12.325 1.00 88.19 93 VAL A CA 1
ATOM 701 C C . VAL A 1 93 ? 4.228 13.397 -12.845 1.00 88.19 93 VAL A C 1
ATOM 703 O O . VAL A 1 93 ? 4.775 14.241 -13.561 1.00 88.19 93 VAL A O 1
ATOM 706 N N . GLY A 1 94 ? 2.924 13.442 -12.581 1.00 89.38 94 GLY A N 1
ATOM 707 C CA . GLY A 1 94 ? 1.970 14.320 -13.255 1.00 89.38 94 GLY A CA 1
ATOM 708 C C . GLY A 1 94 ? 1.239 15.297 -12.337 1.00 89.38 94 GLY A C 1
ATOM 709 O O . GLY A 1 94 ? 0.711 16.299 -12.820 1.00 89.38 94 GLY A O 1
ATOM 710 N N . GLN A 1 95 ? 1.200 15.005 -11.041 1.00 93.75 95 GLN A N 1
ATOM 711 C CA . GLN A 1 95 ? 0.354 15.704 -10.080 1.00 93.75 95 GLN A CA 1
ATOM 712 C C . GLN A 1 95 ? 1.190 16.682 -9.261 1.00 93.75 95 GLN A C 1
ATOM 714 O O . GLN A 1 95 ? 2.366 16.429 -9.005 1.00 93.75 95 GLN A O 1
ATOM 719 N N . GLU A 1 96 ? 0.589 17.794 -8.858 1.00 95.81 96 GLU A N 1
ATOM 720 C CA . GLU A 1 96 ? 1.209 18.746 -7.942 1.00 95.81 96 GLU A CA 1
ATOM 721 C C . GLU A 1 96 ? 0.699 18.510 -6.520 1.00 95.81 96 GLU A C 1
ATOM 723 O O . GLU A 1 96 ? -0.496 18.297 -6.298 1.00 95.81 96 GLU A O 1
ATOM 728 N N . PHE A 1 97 ? 1.615 18.528 -5.560 1.00 95.81 97 PHE A N 1
ATOM 729 C CA . PHE A 1 97 ? 1.312 18.453 -4.142 1.00 95.81 97 PHE A CA 1
ATOM 730 C C . PHE A 1 97 ? 2.337 19.286 -3.371 1.00 95.81 97 PHE A C 1
ATOM 732 O O . PHE A 1 97 ? 3.526 18.979 -3.411 1.00 95.81 97 PHE A O 1
ATOM 739 N N . GLU A 1 98 ? 1.884 20.359 -2.716 1.00 94.19 98 GLU A N 1
ATOM 740 C CA . GLU A 1 98 ? 2.729 21.261 -1.908 1.00 94.19 98 GLU A CA 1
ATOM 741 C C . GLU A 1 98 ? 3.975 21.765 -2.664 1.00 94.19 98 GLU A C 1
ATOM 743 O O . GLU A 1 98 ? 5.098 21.713 -2.166 1.00 94.19 98 GLU A O 1
ATOM 748 N N . GLY A 1 99 ? 3.787 22.199 -3.916 1.00 93.19 99 GLY A N 1
ATOM 749 C CA . GLY A 1 99 ? 4.868 22.696 -4.777 1.00 93.19 99 GLY A CA 1
ATOM 750 C C . GLY A 1 99 ? 5.797 21.613 -5.341 1.00 93.19 99 GLY A C 1
ATOM 751 O O . GLY A 1 99 ? 6.779 21.934 -6.007 1.00 93.19 99 GLY A O 1
ATOM 752 N N . ARG A 1 100 ? 5.509 20.326 -5.106 1.00 93.00 100 ARG A N 1
ATOM 753 C CA . ARG A 1 100 ? 6.289 19.191 -5.621 1.00 93.00 100 ARG A CA 1
ATOM 754 C C . ARG A 1 100 ? 5.500 18.388 -6.643 1.00 93.00 100 ARG A C 1
ATOM 756 O O . ARG A 1 100 ? 4.280 18.254 -6.561 1.00 93.00 100 ARG A O 1
ATOM 763 N N . ARG A 1 101 ? 6.219 17.801 -7.599 1.00 94.88 101 ARG A N 1
ATOM 764 C CA . ARG A 1 101 ? 5.652 16.875 -8.581 1.00 94.88 101 ARG A CA 1
ATOM 765 C C . ARG A 1 101 ? 5.647 15.464 -7.999 1.00 94.88 101 ARG A C 1
ATOM 767 O O . ARG A 1 101 ? 6.677 14.977 -7.547 1.00 94.88 101 ARG A O 1
ATOM 774 N N . VAL A 1 102 ? 4.487 14.819 -8.009 1.00 96.00 102 VAL A N 1
ATOM 775 C CA . VAL A 1 102 ? 4.273 13.482 -7.443 1.00 96.00 102 VAL A CA 1
ATOM 776 C C . VAL A 1 102 ? 3.494 12.597 -8.410 1.00 96.00 102 VAL A C 1
ATOM 778 O O . VAL A 1 102 ? 2.803 13.074 -9.316 1.00 96.00 102 VAL A O 1
ATOM 781 N N . VAL A 1 103 ? 3.583 11.283 -8.203 1.00 95.12 103 VAL A N 1
ATOM 782 C CA . VAL A 1 103 ? 2.759 10.314 -8.937 1.00 95.12 103 VAL A CA 1
ATOM 783 C C . VAL A 1 103 ? 1.314 10.351 -8.442 1.00 95.12 103 VAL A C 1
ATOM 785 O O . VAL A 1 103 ? 0.391 10.323 -9.251 1.00 95.12 103 VAL A O 1
ATOM 788 N N . SER A 1 104 ? 1.099 10.438 -7.124 1.00 96.06 104 SER A N 1
ATOM 789 C CA . SER A 1 104 ? -0.245 10.429 -6.537 1.00 96.06 104 SER A CA 1
ATOM 790 C C . SER A 1 104 ? -0.364 11.362 -5.333 1.00 96.06 104 SER A C 1
ATOM 792 O O . SER A 1 104 ? -0.076 10.980 -4.199 1.00 96.06 104 SER A O 1
ATOM 794 N N . ALA A 1 105 ? -0.871 12.573 -5.575 1.00 96.94 105 ALA A N 1
ATOM 795 C CA . ALA A 1 105 ? -1.255 13.512 -4.522 1.00 96.94 105 ALA A CA 1
ATOM 796 C C . ALA A 1 105 ? -2.360 12.915 -3.636 1.00 96.94 105 ALA A C 1
ATOM 798 O O . ALA A 1 105 ? -2.355 13.081 -2.419 1.00 96.94 105 ALA A O 1
ATOM 799 N N . ARG A 1 106 ? -3.284 12.154 -4.241 1.00 95.81 106 ARG A N 1
ATOM 800 C CA . ARG A 1 106 ? -4.361 11.453 -3.528 1.00 95.81 106 ARG A CA 1
ATOM 801 C C . ARG A 1 106 ? -3.813 10.450 -2.512 1.00 95.81 106 ARG A C 1
ATOM 803 O O . ARG A 1 106 ? -4.273 10.435 -1.377 1.00 95.81 106 ARG A O 1
ATOM 810 N N . ALA A 1 107 ? -2.832 9.629 -2.891 1.00 97.06 107 ALA A N 1
ATOM 811 C CA . ALA A 1 107 ? -2.265 8.639 -1.976 1.00 97.06 107 ALA A CA 1
ATOM 812 C C . ALA A 1 107 ? -1.586 9.296 -0.763 1.00 97.06 107 ALA A C 1
ATOM 814 O O . ALA A 1 107 ? -1.769 8.821 0.354 1.00 97.06 107 ALA A O 1
ATOM 815 N N . ILE A 1 108 ? -0.884 10.412 -0.978 1.00 97.94 108 ILE A N 1
ATOM 816 C CA . ILE A 1 108 ? -0.249 11.190 0.095 1.00 97.94 108 ILE A CA 1
ATOM 817 C C . ILE A 1 108 ? -1.303 11.789 1.037 1.00 97.94 108 ILE A C 1
ATOM 819 O O . ILE A 1 108 ? -1.211 11.612 2.250 1.00 97.94 108 ILE A O 1
ATOM 823 N N . LYS A 1 109 ? -2.355 12.423 0.496 1.00 97.44 109 LYS A N 1
ATOM 824 C CA . LYS A 1 109 ? -3.472 12.950 1.304 1.00 97.44 109 LYS A CA 1
ATOM 825 C C . LYS A 1 109 ? -4.115 11.870 2.168 1.00 97.44 109 LYS A C 1
ATOM 827 O O . LYS A 1 109 ? -4.371 12.098 3.343 1.00 97.44 109 LYS A O 1
ATOM 832 N N . HIS A 1 110 ? -4.330 10.681 1.608 1.00 97.75 110 HIS A N 1
ATOM 833 C CA . HIS A 1 110 ? -4.951 9.581 2.342 1.00 97.75 110 HIS A CA 1
ATOM 834 C C . HIS A 1 110 ? -4.075 9.104 3.509 1.00 97.75 110 HIS A C 1
ATOM 836 O O . HIS A 1 110 ? -4.605 8.884 4.594 1.00 97.75 110 HIS A O 1
ATOM 842 N N . LEU A 1 111 ? -2.750 9.003 3.331 1.00 98.19 111 LEU A N 1
ATOM 843 C CA . LEU A 1 111 ? -1.832 8.674 4.430 1.00 98.19 111 LEU A CA 1
ATOM 844 C C . LEU A 1 111 ? -1.905 9.707 5.557 1.00 98.19 111 LEU A C 1
ATOM 846 O O . LEU A 1 111 ? -2.046 9.344 6.723 1.00 98.19 111 LEU A O 1
ATOM 850 N N . ARG A 1 112 ? -1.873 10.996 5.209 1.00 97.94 112 ARG A N 1
ATOM 851 C CA . ARG A 1 112 ? -1.967 12.077 6.196 1.00 97.94 112 ARG A CA 1
ATOM 852 C C . ARG A 1 112 ? -3.310 12.086 6.925 1.00 97.94 112 ARG A C 1
ATOM 854 O O . ARG A 1 112 ? -3.326 12.251 8.142 1.00 97.94 112 ARG A O 1
ATOM 861 N N . ASN A 1 113 ? -4.413 11.835 6.219 1.00 97.94 113 ASN A N 1
ATOM 862 C CA . ASN A 1 113 ? -5.730 11.696 6.838 1.00 97.94 113 ASN A CA 1
ATOM 863 C C . ASN A 1 113 ? -5.782 10.515 7.819 1.00 97.94 113 ASN A C 1
ATOM 865 O O . ASN A 1 113 ? -6.302 10.661 8.919 1.00 97.94 113 ASN A O 1
ATOM 869 N N . LEU A 1 114 ? -5.211 9.359 7.460 1.00 98.19 114 LEU A N 1
ATOM 870 C CA . LEU A 1 114 ? -5.145 8.201 8.358 1.00 98.19 114 LEU A CA 1
ATOM 871 C C . LEU A 1 114 ? -4.385 8.516 9.652 1.00 98.19 114 LEU A C 1
ATOM 873 O O . LEU A 1 114 ? -4.867 8.188 10.735 1.00 98.19 114 LEU A O 1
ATOM 877 N N . VAL A 1 115 ? -3.231 9.179 9.541 1.00 98.25 115 VAL A N 1
ATOM 878 C CA . VAL A 1 115 ? -2.449 9.642 10.697 1.00 98.25 115 VAL A CA 1
ATOM 879 C C . VAL A 1 115 ? -3.274 10.591 11.567 1.00 98.25 115 VAL A C 1
ATOM 881 O O . VAL A 1 115 ? -3.323 10.431 12.786 1.00 98.25 115 VAL A O 1
ATOM 884 N N . ASP A 1 116 ? -3.937 11.574 10.958 1.00 98.06 116 ASP A N 1
ATOM 885 C CA . ASP A 1 116 ? -4.733 12.552 11.695 1.00 98.06 116 ASP A CA 1
ATOM 886 C C . ASP A 1 116 ? -5.936 11.914 12.409 1.00 98.06 116 ASP A C 1
ATOM 888 O O . ASP A 1 116 ? -6.166 12.192 13.586 1.00 98.06 116 ASP A O 1
ATOM 892 N N . VAL A 1 117 ? -6.664 11.012 11.743 1.00 97.12 117 VAL A N 1
ATOM 893 C CA . VAL A 1 117 ? -7.781 10.282 12.359 1.00 97.12 117 VAL A CA 1
ATOM 894 C C . VAL A 1 117 ? -7.293 9.398 13.506 1.00 97.12 117 VAL A C 1
ATOM 896 O O . VAL A 1 117 ? -7.865 9.468 14.590 1.00 97.12 117 VAL A O 1
ATOM 899 N N . GLY A 1 118 ? -6.218 8.625 13.317 1.00 96.50 118 GLY A N 1
ATOM 900 C CA . GLY A 1 118 ? -5.661 7.776 14.379 1.00 96.50 118 GLY A CA 1
ATOM 901 C C . GLY A 1 118 ? -5.192 8.571 15.601 1.00 96.50 118 GLY A C 1
ATOM 902 O O . GLY A 1 118 ? -5.349 8.124 16.732 1.00 96.50 118 GLY A O 1
ATOM 903 N N . ARG A 1 119 ? -4.685 9.792 15.392 1.00 96.69 119 ARG A N 1
ATOM 904 C CA . ARG A 1 119 ? -4.330 10.710 16.483 1.00 96.69 119 ARG A CA 1
ATOM 905 C C . ARG A 1 119 ? -5.559 11.254 17.217 1.00 96.69 119 ARG A C 1
ATOM 907 O O . ARG A 1 119 ? -5.521 11.397 18.435 1.00 96.69 119 ARG A O 1
ATOM 914 N N . ARG A 1 120 ? -6.616 11.626 16.487 1.00 96.69 120 ARG A N 1
ATOM 915 C CA . ARG A 1 120 ? -7.831 12.237 17.061 1.00 96.69 120 ARG A CA 1
ATOM 916 C C . ARG A 1 120 ? -8.761 11.224 17.723 1.00 96.69 120 ARG A C 1
ATOM 918 O O . ARG A 1 120 ? -9.553 11.607 18.579 1.00 96.69 120 ARG A O 1
ATOM 925 N N . GLU A 1 121 ? -8.686 9.961 17.323 1.00 95.44 121 GLU A N 1
ATOM 926 C CA . GLU A 1 121 ? -9.608 8.910 17.741 1.00 95.44 121 GLU A CA 1
ATOM 927 C C . GLU A 1 121 ? -8.840 7.691 18.283 1.00 95.44 121 GLU A C 1
ATOM 929 O O . GLU A 1 121 ? -8.575 6.761 17.523 1.00 95.44 121 GLU A O 1
ATOM 934 N N . PRO A 1 122 ? -8.511 7.648 19.590 1.00 92.75 122 PRO A N 1
ATOM 935 C CA . PRO A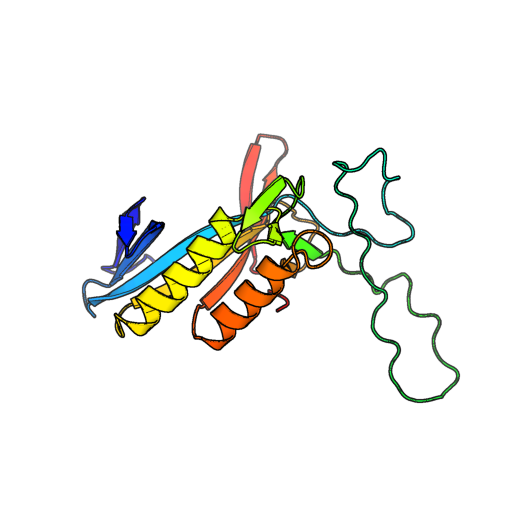 1 122 ? -7.665 6.600 20.179 1.00 92.75 122 PRO A CA 1
ATOM 936 C C . PRO A 1 122 ? -8.185 5.163 20.008 1.00 92.75 122 PRO A C 1
ATOM 938 O O . PRO A 1 122 ? -7.402 4.218 19.966 1.00 92.75 122 PRO A O 1
ATOM 941 N N . GLN A 1 123 ? -9.503 4.985 19.891 1.00 94.06 123 GLN A N 1
ATOM 942 C CA . GLN A 1 123 ? -10.153 3.698 19.612 1.00 94.06 123 GLN A CA 1
ATOM 943 C C . GLN A 1 123 ? -10.082 3.271 18.134 1.00 94.06 123 GLN A C 1
ATOM 945 O O . GLN A 1 123 ? -10.488 2.160 17.791 1.00 94.06 123 GLN A O 1
ATOM 950 N N . THR A 1 124 ? -9.619 4.153 17.244 1.00 96.31 124 THR A N 1
ATOM 951 C CA . THR A 1 124 ? -9.493 3.894 15.809 1.00 96.31 124 THR A CA 1
ATOM 952 C C . THR A 1 124 ? -8.044 3.603 15.455 1.00 96.31 124 THR A C 1
ATOM 954 O O . THR A 1 124 ? -7.174 4.464 15.541 1.00 96.31 124 THR A O 1
ATOM 957 N N . ARG A 1 125 ? -7.799 2.400 14.944 1.00 97.44 125 ARG A N 1
ATOM 958 C CA . ARG A 1 125 ? -6.517 1.990 14.387 1.00 97.44 125 ARG A CA 1
ATOM 959 C C . ARG A 1 125 ? -6.505 2.176 12.865 1.00 97.44 125 ARG A C 1
ATOM 961 O O . ARG A 1 125 ? -7.169 1.413 12.158 1.00 97.44 125 ARG A O 1
ATOM 968 N N . PRO A 1 126 ? -5.768 3.162 12.330 1.00 98.31 126 PRO A N 1
ATOM 969 C CA . PRO A 1 126 ? -5.610 3.313 10.890 1.00 98.31 126 PRO A CA 1
ATOM 970 C C . PRO A 1 126 ? -4.739 2.200 10.299 1.00 98.31 126 PRO A C 1
ATOM 972 O O . PRO A 1 126 ? -3.738 1.790 10.891 1.00 98.31 126 PRO A O 1
ATOM 975 N N . VAL A 1 127 ? -5.117 1.728 9.112 1.00 98.56 127 VAL A N 1
ATOM 976 C CA . VAL A 1 127 ? -4.455 0.647 8.383 1.00 98.56 127 VAL A CA 1
ATOM 977 C C . VAL A 1 127 ? -4.340 1.007 6.905 1.00 98.56 127 VAL A C 1
ATOM 979 O O . VAL A 1 127 ? -5.318 1.396 6.269 1.00 98.56 127 VAL A O 1
ATOM 982 N N . VAL A 1 128 ? -3.157 0.810 6.334 1.00 98.62 128 VAL A N 1
ATOM 983 C CA . VAL A 1 128 ? -2.946 0.774 4.885 1.00 98.62 128 VAL A CA 1
ATOM 984 C C . VAL A 1 128 ? -2.685 -0.667 4.481 1.00 98.62 128 VAL A C 1
ATOM 986 O O . VAL A 1 128 ? -1.783 -1.313 5.014 1.00 98.62 128 VAL A O 1
ATOM 989 N N . VAL A 1 129 ? -3.465 -1.162 3.524 1.00 98.69 129 VAL A N 1
ATOM 990 C CA . VAL A 1 129 ? -3.330 -2.512 2.973 1.00 98.69 129 VAL A CA 1
ATOM 991 C C . VAL A 1 129 ? -2.865 -2.420 1.528 1.00 98.69 129 VAL A C 1
ATOM 993 O O . VAL A 1 129 ? -3.583 -1.910 0.668 1.00 98.69 129 VAL A O 1
ATOM 996 N N . PHE A 1 130 ? -1.690 -2.965 1.236 1.00 98.81 130 PHE A N 1
ATOM 997 C CA . PHE A 1 130 ? -1.251 -3.201 -0.135 1.00 98.81 130 PHE A CA 1
ATOM 998 C C . PHE A 1 130 ? -1.760 -4.557 -0.623 1.00 98.81 130 PHE A C 1
ATOM 1000 O O . PHE A 1 130 ? -1.398 -5.598 -0.078 1.00 98.81 130 PHE A O 1
ATOM 1007 N N . VAL A 1 131 ? -2.575 -4.552 -1.674 1.00 98.56 131 VAL A N 1
ATOM 1008 C CA . VAL A 1 131 ? -2.964 -5.770 -2.395 1.00 98.56 131 VAL A CA 1
ATOM 1009 C C . VAL A 1 131 ? -2.016 -5.931 -3.576 1.00 98.56 131 VAL A C 1
ATOM 1011 O O . VAL A 1 131 ? -2.084 -5.179 -4.551 1.00 98.56 131 VAL A O 1
ATOM 1014 N N . VAL A 1 132 ? -1.095 -6.884 -3.462 1.00 98.56 132 VAL A N 1
ATOM 1015 C CA . VAL A 1 132 ? -0.024 -7.129 -4.431 1.00 98.56 132 VAL A CA 1
ATOM 1016 C C . VAL A 1 132 ? -0.503 -8.130 -5.479 1.00 98.56 132 VAL A C 1
ATOM 1018 O O . VAL A 1 132 ? -0.513 -9.336 -5.249 1.00 98.56 132 VAL A O 1
ATOM 1021 N N . ASN A 1 133 ? -0.871 -7.627 -6.659 1.00 97.38 133 ASN A N 1
ATOM 1022 C CA . ASN A 1 133 ? -1.314 -8.413 -7.821 1.00 97.38 133 ASN A CA 1
ATOM 1023 C C . ASN A 1 133 ? -0.127 -8.913 -8.653 1.00 97.38 133 ASN A C 1
ATOM 1025 O O . ASN A 1 133 ? -0.119 -8.832 -9.881 1.00 97.38 133 ASN A O 1
ATOM 1029 N N . ARG A 1 134 ? 0.911 -9.370 -7.963 1.00 94.75 134 ARG A N 1
ATOM 1030 C CA . ARG A 1 134 ? 2.164 -9.864 -8.526 1.00 94.75 134 ARG A CA 1
ATOM 1031 C C . ARG A 1 134 ? 2.595 -11.043 -7.667 1.00 94.75 134 ARG A C 1
ATOM 1033 O O . ARG A 1 134 ? 3.179 -10.851 -6.603 1.00 94.75 134 ARG A O 1
ATOM 1040 N N . SER A 1 135 ? 2.245 -12.254 -8.096 1.00 94.56 135 SER A N 1
ATOM 1041 C CA . SER A 1 135 ? 2.595 -13.485 -7.373 1.00 94.56 135 SER A CA 1
ATOM 1042 C C . SER A 1 135 ? 4.104 -13.751 -7.349 1.00 94.56 135 SER A C 1
ATOM 1044 O O . SER A 1 135 ? 4.562 -14.564 -6.563 1.00 94.56 135 SER A O 1
ATOM 1046 N N . ASP A 1 136 ? 4.866 -13.060 -8.197 1.00 94.56 136 ASP A N 1
ATOM 1047 C CA . ASP A 1 136 ? 6.324 -13.114 -8.300 1.00 94.56 136 ASP A CA 1
ATOM 1048 C C . ASP A 1 136 ? 7.048 -12.065 -7.435 1.00 94.56 136 ASP A C 1
ATOM 1050 O O . ASP A 1 136 ? 8.267 -11.946 -7.523 1.00 94.56 136 ASP A O 1
ATOM 1054 N N . CYS A 1 137 ? 6.323 -11.271 -6.640 1.00 96.44 137 CYS A N 1
ATOM 1055 C CA . CYS A 1 137 ? 6.913 -10.323 -5.696 1.00 96.44 137 CYS A CA 1
ATOM 1056 C C . CYS A 1 137 ? 6.959 -10.913 -4.287 1.00 96.44 137 CYS A C 1
ATOM 1058 O O . CYS A 1 137 ? 5.938 -11.370 -3.776 1.00 96.44 137 CYS A O 1
ATOM 1060 N N . GLU A 1 138 ? 8.096 -10.791 -3.608 1.00 96.31 138 GLU A N 1
ATOM 1061 C CA . GLU A 1 138 ? 8.283 -11.286 -2.232 1.00 96.31 138 GLU A CA 1
ATOM 1062 C C . GLU A 1 138 ? 8.210 -10.182 -1.173 1.00 96.31 138 GLU A C 1
ATOM 1064 O O . GLU A 1 138 ? 8.315 -10.439 0.020 1.00 96.31 138 GLU A O 1
ATOM 1069 N N . SER A 1 139 ? 8.046 -8.926 -1.584 1.00 97.75 139 SER A N 1
ATOM 1070 C CA . SER A 1 139 ? 7.902 -7.776 -0.685 1.00 97.75 139 SER A CA 1
ATOM 1071 C C . SER A 1 139 ? 7.224 -6.610 -1.401 1.00 97.75 139 SER A C 1
ATOM 1073 O O . SER A 1 139 ? 7.030 -6.658 -2.617 1.00 97.75 139 SER A O 1
ATOM 1075 N N . VAL A 1 140 ? 6.867 -5.553 -0.669 1.00 98.44 140 VAL A N 1
ATOM 1076 C CA . VAL A 1 140 ? 6.361 -4.291 -1.236 1.00 98.44 140 VAL A CA 1
ATOM 1077 C C . VAL A 1 140 ? 7.039 -3.083 -0.597 1.00 98.44 140 VAL A C 1
ATOM 1079 O O . VAL A 1 140 ? 7.388 -3.126 0.580 1.00 98.44 140 VAL A O 1
ATOM 1082 N N . ARG A 1 141 ? 7.200 -1.993 -1.351 1.00 97.62 141 ARG A N 1
ATOM 1083 C CA . ARG A 1 141 ? 7.718 -0.712 -0.849 1.00 97.62 141 ARG A CA 1
ATOM 1084 C C . ARG A 1 141 ? 7.085 0.499 -1.528 1.00 97.62 141 ARG A C 1
ATOM 1086 O O . ARG A 1 141 ? 6.468 0.394 -2.594 1.00 97.62 141 ARG A O 1
ATOM 1093 N N . GLY A 1 142 ? 7.306 1.666 -0.928 1.00 97.31 142 GLY A N 1
ATOM 1094 C CA . GLY A 1 142 ? 7.134 2.943 -1.615 1.00 97.31 142 GLY A CA 1
ATOM 1095 C C . GLY A 1 142 ? 8.068 3.043 -2.829 1.00 97.31 142 GLY A C 1
ATOM 1096 O O . GLY A 1 142 ? 9.252 2.730 -2.720 1.00 97.31 142 GLY A O 1
ATOM 1097 N N . CYS A 1 143 ? 7.566 3.473 -3.989 1.00 95.38 143 CYS A N 1
ATOM 1098 C CA . CYS A 1 143 ? 8.420 3.737 -5.152 1.00 95.38 143 CYS A CA 1
ATOM 1099 C C . CYS A 1 143 ? 9.165 5.064 -4.965 1.00 95.38 143 CYS A C 1
ATOM 1101 O O . CYS A 1 143 ? 8.683 6.118 -5.384 1.00 95.38 143 CYS A O 1
ATOM 1103 N N . GLU A 1 144 ? 10.319 5.019 -4.308 1.00 93.69 144 GLU A N 1
ATOM 1104 C CA . GLU A 1 144 ? 11.158 6.191 -4.052 1.00 93.69 144 GLU A CA 1
ATOM 1105 C C . GLU A 1 144 ? 11.646 6.850 -5.348 1.00 93.69 144 GLU A C 1
ATOM 1107 O O . GLU A 1 144 ? 11.661 8.072 -5.459 1.00 93.69 144 GLU A O 1
ATOM 1112 N N . GLU A 1 145 ? 11.923 6.049 -6.374 1.00 91.44 145 GLU A N 1
ATOM 1113 C CA . GLU A 1 145 ? 12.444 6.486 -7.670 1.00 91.44 145 GLU A CA 1
ATOM 1114 C C . GLU A 1 145 ? 11.438 7.341 -8.449 1.00 91.44 145 GLU A C 1
ATOM 1116 O O . GLU A 1 145 ? 11.820 8.252 -9.184 1.00 91.44 145 GLU A O 1
ATOM 1121 N N . ALA A 1 146 ? 10.141 7.049 -8.310 1.00 89.94 146 ALA A N 1
ATOM 1122 C CA . ALA A 1 146 ? 9.082 7.783 -8.999 1.00 89.94 146 ALA A CA 1
ATOM 1123 C C . ALA A 1 146 ? 8.379 8.800 -8.091 1.00 89.94 146 ALA A C 1
ATOM 1125 O O . ALA A 1 146 ? 7.876 9.819 -8.568 1.00 89.94 146 ALA A O 1
ATOM 1126 N N . CYS A 1 147 ? 8.281 8.521 -6.791 1.00 94.62 147 CYS A N 1
ATOM 1127 C CA . CYS A 1 147 ? 7.483 9.303 -5.856 1.00 94.62 147 CYS A CA 1
ATOM 1128 C C . CYS A 1 147 ? 8.120 9.327 -4.452 1.00 94.62 147 CYS A C 1
ATOM 1130 O O . CYS A 1 147 ? 7.513 8.825 -3.499 1.00 94.62 147 CYS A O 1
ATOM 1132 N N . PRO A 1 148 ? 9.289 9.975 -4.286 1.00 94.62 148 PRO A N 1
ATOM 1133 C CA . PRO A 1 148 ? 10.032 9.972 -3.021 1.00 94.62 148 PRO A CA 1
ATOM 1134 C C . PRO A 1 148 ? 9.223 10.573 -1.866 1.00 94.62 148 PRO A C 1
ATOM 1136 O O . PRO A 1 148 ? 9.281 10.085 -0.741 1.00 94.62 148 PRO A O 1
ATOM 1139 N N . LEU A 1 149 ? 8.374 11.572 -2.148 1.00 97.00 149 LEU A N 1
ATOM 1140 C CA . LEU A 1 149 ? 7.477 12.138 -1.137 1.00 97.00 149 LEU A CA 1
ATOM 1141 C C . LEU A 1 149 ? 6.482 11.103 -0.597 1.00 97.00 149 LEU A C 1
ATOM 1143 O O . LEU A 1 149 ? 6.223 11.079 0.597 1.00 97.00 149 LEU A O 1
ATOM 1147 N N . PHE A 1 150 ? 5.939 10.227 -1.447 1.00 97.88 150 PHE A N 1
ATOM 1148 C CA . PHE A 1 150 ? 5.035 9.181 -0.963 1.00 97.88 150 PHE A CA 1
ATOM 1149 C C . PHE A 1 150 ? 5.778 8.151 -0.110 1.00 97.88 150 PHE A C 1
ATOM 1151 O O . PHE A 1 150 ? 5.247 7.745 0.917 1.00 97.88 150 PHE A O 1
ATOM 1158 N N . ALA A 1 151 ? 6.984 7.737 -0.516 1.00 97.12 151 ALA A N 1
ATOM 1159 C CA . ALA A 1 151 ? 7.789 6.792 0.258 1.00 97.12 151 ALA A CA 1
ATOM 1160 C C . ALA A 1 151 ? 8.089 7.340 1.666 1.00 97.12 151 ALA A C 1
ATOM 1162 O O . ALA A 1 151 ? 7.832 6.663 2.661 1.00 97.12 151 ALA A O 1
ATOM 1163 N N . ALA A 1 152 ? 8.500 8.609 1.755 1.00 97.81 152 ALA A N 1
ATOM 1164 C CA . ALA A 1 152 ? 8.723 9.291 3.028 1.00 97.81 152 ALA A CA 1
ATOM 1165 C C . ALA A 1 152 ? 7.445 9.395 3.884 1.00 97.81 152 ALA A C 1
ATOM 1167 O O . ALA A 1 152 ? 7.476 9.147 5.089 1.00 97.81 152 ALA A O 1
ATOM 1168 N N . GLU A 1 153 ? 6.303 9.726 3.275 1.00 98.44 153 GLU A N 1
ATOM 1169 C CA . GLU A 1 153 ? 5.015 9.816 3.978 1.00 98.44 153 GLU A CA 1
ATOM 1170 C C . GLU A 1 153 ? 4.517 8.446 4.454 1.00 98.44 153 GLU A C 1
ATOM 1172 O O . GLU A 1 153 ? 3.930 8.353 5.529 1.00 98.44 153 GLU A O 1
ATOM 1177 N N . LEU A 1 154 ? 4.778 7.372 3.702 1.00 98.75 154 LEU A N 1
ATOM 1178 C CA . LEU A 1 154 ? 4.442 6.005 4.104 1.00 98.75 154 LEU A CA 1
ATOM 1179 C C . LEU A 1 154 ? 5.238 5.587 5.343 1.00 98.75 154 LEU A C 1
ATOM 1181 O O . LEU A 1 154 ? 4.650 5.094 6.307 1.00 98.75 154 LEU A O 1
ATOM 1185 N N . LYS A 1 155 ? 6.552 5.839 5.337 1.00 98.56 155 LYS A N 1
ATOM 1186 C CA . LYS A 1 155 ? 7.423 5.606 6.492 1.00 98.56 155 LYS A CA 1
ATOM 1187 C C . LYS A 1 155 ? 6.966 6.418 7.703 1.00 98.56 155 LYS A C 1
ATOM 1189 O O . LYS A 1 155 ? 6.735 5.857 8.771 1.00 98.56 155 LYS A O 1
ATOM 1194 N N . SER A 1 156 ? 6.727 7.716 7.514 1.00 98.50 156 SER A N 1
ATOM 1195 C CA . SER A 1 156 ? 6.258 8.596 8.588 1.00 98.50 156 SER A CA 1
ATOM 1196 C C . SER A 1 156 ? 4.892 8.179 9.142 1.00 98.50 156 SER A C 1
ATOM 1198 O O . SER A 1 156 ? 4.656 8.278 10.344 1.00 98.50 156 SER A O 1
ATOM 1200 N N . ALA A 1 157 ? 3.978 7.705 8.292 1.00 98.62 157 ALA A N 1
ATOM 1201 C CA . ALA A 1 157 ? 2.682 7.199 8.730 1.00 98.62 157 ALA A CA 1
ATOM 1202 C C . ALA A 1 157 ? 2.834 5.952 9.613 1.00 98.62 157 ALA A C 1
ATOM 1204 O O . ALA A 1 157 ? 2.190 5.872 10.661 1.00 98.62 157 ALA A O 1
ATOM 1205 N N . ALA A 1 158 ? 3.712 5.021 9.229 1.00 98.56 158 ALA A N 1
ATOM 1206 C CA . ALA A 1 158 ? 4.007 3.832 10.022 1.00 98.56 158 ALA A CA 1
ATOM 1207 C C . ALA A 1 158 ? 4.598 4.184 11.398 1.00 98.56 158 ALA A C 1
ATOM 1209 O O . ALA A 1 158 ? 4.114 3.700 12.420 1.00 98.56 158 ALA A O 1
ATOM 1210 N N . GLU A 1 159 ? 5.574 5.096 11.438 1.00 98.44 159 GLU A N 1
ATOM 1211 C CA . GLU A 1 159 ? 6.168 5.616 12.681 1.00 98.44 159 GLU A CA 1
ATOM 1212 C C . GLU A 1 159 ? 5.128 6.297 13.590 1.00 98.44 159 GLU A C 1
ATOM 1214 O O . GLU A 1 159 ? 5.237 6.252 14.813 1.00 98.44 159 GLU A O 1
ATOM 1219 N N . LYS A 1 160 ? 4.081 6.888 13.003 1.00 98.31 160 LYS A N 1
ATOM 1220 C CA . LYS A 1 160 ? 2.962 7.532 13.713 1.00 98.31 160 LYS A CA 1
ATOM 1221 C C . LYS A 1 160 ? 1.810 6.576 14.047 1.00 98.31 160 LYS A C 1
ATOM 1223 O O . LYS A 1 160 ? 0.728 7.029 14.414 1.00 98.31 160 LYS A O 1
ATOM 1228 N N . GLY A 1 161 ? 2.026 5.265 13.937 1.00 97.44 161 GLY A N 1
ATOM 1229 C CA . GLY A 1 161 ? 1.082 4.244 14.393 1.00 97.44 161 GLY A CA 1
ATOM 1230 C C . GLY A 1 161 ? 0.073 3.766 13.348 1.00 97.44 161 GLY A C 1
ATOM 1231 O O . GLY A 1 161 ? -0.816 2.982 13.687 1.00 97.44 161 GLY A O 1
ATOM 1232 N N . VAL A 1 162 ? 0.201 4.176 12.080 1.00 98.50 162 VAL A N 1
ATOM 1233 C CA . VAL A 1 162 ? -0.566 3.559 10.989 1.00 98.50 162 VAL A CA 1
ATOM 1234 C C . VAL A 1 162 ? -0.033 2.153 10.745 1.00 98.50 162 VAL A C 1
ATOM 1236 O O . VAL A 1 162 ? 1.143 1.958 10.451 1.00 98.50 162 VAL A O 1
ATOM 1239 N N . LEU A 1 163 ? -0.902 1.151 10.842 1.00 98.50 163 LEU A N 1
ATOM 1240 C CA . LEU A 1 163 ? -0.524 -0.219 10.527 1.00 98.50 163 LEU A CA 1
ATOM 1241 C C . LEU A 1 163 ? -0.377 -0.363 9.007 1.00 98.50 163 LEU A C 1
ATOM 1243 O O . LEU A 1 163 ? -1.337 -0.153 8.272 1.00 98.50 163 LEU A O 1
ATOM 1247 N N . VAL A 1 164 ? 0.803 -0.749 8.530 1.00 98.69 164 VAL A N 1
ATOM 1248 C CA . VAL A 1 164 ? 1.046 -0.972 7.100 1.00 98.69 164 VAL A CA 1
ATOM 1249 C C . VAL A 1 164 ? 1.236 -2.462 6.860 1.00 98.69 164 VAL A C 1
ATOM 1251 O O . VAL A 1 164 ? 2.162 -3.069 7.391 1.00 98.69 164 VAL A O 1
ATOM 1254 N N . VAL A 1 165 ? 0.339 -3.064 6.080 1.00 98.69 165 VAL A N 1
ATOM 1255 C CA . VAL A 1 165 ? 0.361 -4.500 5.768 1.00 98.69 165 VAL A CA 1
ATOM 1256 C C . VAL A 1 165 ? 0.247 -4.728 4.272 1.00 98.69 165 VAL A C 1
ATOM 1258 O O . VAL A 1 165 ? -0.267 -3.888 3.532 1.00 98.69 165 VAL A O 1
ATOM 1261 N N . ALA A 1 166 ? 0.707 -5.890 3.822 1.00 98.69 166 ALA A N 1
ATOM 1262 C CA . ALA A 1 166 ? 0.621 -6.279 2.430 1.00 98.69 166 ALA A CA 1
ATOM 1263 C C . ALA A 1 166 ? 0.229 -7.742 2.278 1.00 98.69 166 ALA A C 1
ATOM 1265 O O . ALA A 1 166 ? 0.750 -8.622 2.966 1.00 98.69 166 ALA A O 1
ATOM 1266 N N . PHE A 1 167 ? -0.674 -7.986 1.337 1.00 98.50 167 PHE A N 1
ATOM 1267 C CA . PHE A 1 167 ? -1.151 -9.309 0.978 1.00 98.50 167 PHE A CA 1
ATOM 1268 C C . PHE A 1 167 ? -0.937 -9.528 -0.509 1.00 98.50 167 PHE A C 1
ATOM 1270 O O . PHE A 1 167 ? -1.388 -8.736 -1.341 1.00 98.50 167 PHE A O 1
ATOM 1277 N N . ARG A 1 168 ? -0.244 -10.612 -0.837 1.00 98.38 168 ARG A N 1
ATOM 1278 C CA . ARG A 1 168 ? -0.074 -11.070 -2.206 1.00 98.38 168 ARG A CA 1
ATOM 1279 C C . ARG A 1 168 ? -1.306 -11.844 -2.630 1.00 98.38 168 ARG A C 1
ATOM 1281 O O . ARG A 1 168 ? -1.909 -12.574 -1.842 1.00 98.38 168 ARG A O 1
ATOM 1288 N N . VAL A 1 169 ? -1.690 -11.654 -3.882 1.00 98.00 169 VAL A N 1
ATOM 1289 C CA . VAL A 1 169 ? -2.754 -12.424 -4.512 1.00 98.00 169 VAL A CA 1
ATOM 1290 C C . VAL A 1 169 ? -2.226 -13.109 -5.758 1.00 98.00 169 VAL A C 1
ATOM 1292 O O . VAL A 1 169 ? -1.363 -12.580 -6.464 1.00 98.00 169 VAL A O 1
ATOM 1295 N N . ARG A 1 170 ? -2.771 -14.289 -6.033 1.00 97.00 170 ARG A N 1
ATOM 1296 C CA . ARG A 1 170 ? -2.454 -15.086 -7.212 1.00 97.00 170 ARG A CA 1
ATOM 1297 C C . ARG A 1 170 ? -3.660 -15.137 -8.128 1.00 97.00 170 ARG A C 1
ATOM 1299 O O . ARG A 1 170 ? -4.734 -15.574 -7.716 1.00 97.00 170 ARG A O 1
ATOM 1306 N N . TRP A 1 171 ? -3.457 -14.700 -9.363 1.00 95.94 171 TRP A N 1
ATOM 1307 C CA . TRP A 1 171 ? -4.448 -14.800 -10.423 1.00 95.94 171 TRP A CA 1
ATOM 1308 C C . TRP A 1 171 ? -4.265 -16.105 -11.187 1.00 95.94 171 TRP A C 1
ATOM 1310 O O . TRP A 1 171 ? -3.140 -16.515 -11.473 1.00 95.94 171 TRP A O 1
ATOM 1320 N N . THR A 1 172 ? -5.368 -16.755 -11.525 1.00 95.81 172 THR A N 1
ATOM 1321 C CA . THR A 1 172 ? -5.386 -17.880 -12.459 1.00 95.81 172 THR A CA 1
ATOM 1322 C C . THR A 1 172 ? -5.707 -17.393 -13.868 1.00 95.81 172 THR A C 1
ATOM 1324 O O . THR A 1 172 ? -6.257 -16.308 -14.064 1.00 95.81 172 THR A O 1
ATOM 1327 N N . ALA A 1 173 ? -5.378 -18.210 -14.871 1.00 95.00 173 ALA A N 1
ATOM 1328 C CA . ALA A 1 173 ? -5.626 -17.879 -16.274 1.00 95.00 173 ALA A CA 1
ATOM 1329 C C . ALA A 1 173 ? -7.121 -17.673 -16.605 1.00 95.00 173 ALA A C 1
ATOM 1331 O O . ALA A 1 173 ? -7.440 -16.936 -17.531 1.00 95.00 173 ALA A O 1
ATOM 1332 N N . ASP A 1 174 ? -8.034 -18.279 -15.837 1.00 96.31 174 ASP A N 1
ATOM 1333 C CA . ASP A 1 174 ? -9.491 -18.108 -15.947 1.00 96.31 174 ASP A CA 1
ATOM 1334 C C . ASP A 1 174 ? -10.034 -16.899 -15.157 1.00 96.31 174 ASP A C 1
ATOM 1336 O O . ASP A 1 174 ? -11.245 -16.746 -15.011 1.00 96.31 174 ASP A O 1
ATOM 1340 N N . GLY A 1 175 ? -9.156 -16.028 -14.651 1.00 94.81 175 GLY A N 1
ATOM 1341 C CA . GLY A 1 175 ? -9.539 -14.763 -14.020 1.00 94.81 175 GLY A CA 1
ATOM 1342 C C . GLY A 1 175 ? -10.002 -14.880 -12.567 1.00 94.81 175 GLY A C 1
ATOM 1343 O O . GLY A 1 175 ? -10.572 -13.927 -12.035 1.00 94.81 175 GLY A O 1
ATOM 1344 N N . LYS A 1 176 ? -9.766 -16.016 -11.900 1.00 96.88 176 LYS A N 1
ATOM 1345 C CA . LYS A 1 176 ? -9.996 -16.143 -10.454 1.00 96.88 176 LYS A CA 1
ATOM 1346 C C . LYS A 1 176 ? -8.794 -15.613 -9.683 1.00 96.88 176 LYS A C 1
ATOM 1348 O O . LYS A 1 176 ? -7.664 -15.631 -10.167 1.00 96.88 176 LYS A O 1
ATOM 1353 N N . VAL A 1 177 ? -9.052 -15.150 -8.464 1.00 96.19 177 VAL A N 1
ATOM 1354 C CA . VAL A 1 177 ? -8.039 -14.587 -7.571 1.00 96.19 177 VAL A CA 1
ATOM 1355 C C . VAL A 1 177 ? -8.065 -15.298 -6.227 1.00 96.19 177 VAL A C 1
ATOM 1357 O O . VAL A 1 177 ? -9.129 -15.547 -5.659 1.00 96.19 177 VAL A O 1
ATOM 1360 N N . TYR A 1 178 ? -6.878 -15.614 -5.720 1.00 96.94 178 TYR A N 1
ATOM 1361 C CA . TYR A 1 178 ? -6.683 -16.308 -4.454 1.00 96.94 178 TYR A CA 1
ATOM 1362 C C . TYR A 1 178 ? -5.718 -15.528 -3.570 1.00 96.94 178 TYR A C 1
ATOM 1364 O O . TYR A 1 178 ? -4.772 -14.910 -4.057 1.00 96.94 178 TYR A O 1
ATOM 1372 N N . PHE A 1 179 ? -5.948 -15.581 -2.261 1.00 97.12 179 PHE A N 1
ATOM 1373 C CA . PHE A 1 179 ? -4.978 -15.114 -1.279 1.00 97.12 179 PHE A CA 1
ATOM 1374 C C . PHE A 1 179 ? -3.700 -15.961 -1.365 1.00 97.12 179 PHE A C 1
ATOM 1376 O O . PHE A 1 179 ? -3.776 -17.187 -1.342 1.00 97.12 179 PHE A O 1
ATOM 1383 N N . ASP A 1 180 ? -2.543 -15.305 -1.453 1.00 97.06 180 ASP A N 1
ATOM 1384 C CA . ASP A 1 180 ? -1.230 -15.928 -1.668 1.00 97.06 180 ASP A CA 1
ATOM 1385 C C . ASP A 1 180 ? -0.194 -15.471 -0.626 1.00 97.06 180 ASP A C 1
ATOM 1387 O O . ASP A 1 180 ? 0.985 -15.253 -0.915 1.00 97.06 180 ASP A O 1
ATOM 1391 N N . GLY A 1 181 ? -0.667 -15.291 0.608 1.00 97.56 181 GLY A N 1
ATOM 1392 C CA . GLY A 1 181 ? 0.160 -14.959 1.760 1.00 97.56 181 GLY A CA 1
ATOM 1393 C C . GLY A 1 181 ? 0.356 -13.462 1.998 1.00 97.56 181 GLY A C 1
ATOM 1394 O O . GLY A 1 181 ? 0.063 -12.601 1.167 1.00 97.56 181 GLY A O 1
ATOM 1395 N N . SER A 1 182 ? 0.845 -13.147 3.195 1.00 98.19 182 SER A N 1
ATOM 1396 C CA . SER A 1 182 ? 1.365 -11.822 3.525 1.00 98.19 182 SER A CA 1
ATOM 1397 C C . SER A 1 182 ? 2.799 -11.683 3.032 1.00 98.19 182 SER A C 1
ATOM 1399 O O . SER A 1 182 ? 3.577 -12.626 3.160 1.00 98.19 182 SER A O 1
ATOM 1401 N N . VAL A 1 183 ? 3.166 -10.496 2.556 1.00 98.00 183 VAL A N 1
ATOM 1402 C CA . VAL A 1 183 ? 4.551 -10.166 2.194 1.00 98.00 183 VAL A CA 1
ATOM 1403 C C . VAL A 1 183 ? 5.058 -9.003 3.050 1.00 98.00 183 VAL A C 1
ATOM 1405 O O . VAL A 1 183 ? 4.259 -8.149 3.445 1.00 98.00 183 VAL A O 1
ATOM 1408 N N . PRO A 1 184 ? 6.362 -8.944 3.370 1.00 98.19 184 PRO A N 1
ATOM 1409 C CA . PRO A 1 184 ? 6.933 -7.833 4.118 1.00 98.19 184 PRO A CA 1
ATOM 1410 C C . PRO A 1 184 ? 6.777 -6.497 3.380 1.00 98.19 184 PRO A C 1
ATOM 1412 O O . PRO A 1 184 ? 6.962 -6.403 2.162 1.00 98.19 184 PRO A O 1
ATOM 1415 N N . VAL A 1 185 ? 6.480 -5.451 4.154 1.00 98.19 185 VAL A N 1
ATOM 1416 C CA . VAL A 1 185 ? 6.522 -4.055 3.709 1.00 98.19 185 VAL A CA 1
ATOM 1417 C C . VAL A 1 185 ? 7.882 -3.477 4.089 1.00 98.19 185 VAL A C 1
ATOM 1419 O O . VAL A 1 185 ? 8.233 -3.464 5.266 1.00 98.19 185 VAL A O 1
ATOM 1422 N N . LYS A 1 186 ? 8.645 -3.003 3.104 1.00 96.75 186 LYS A N 1
ATOM 1423 C CA . LYS A 1 186 ? 9.919 -2.305 3.310 1.00 96.75 186 LYS A CA 1
ATOM 1424 C C . LYS A 1 186 ? 9.630 -0.799 3.404 1.00 96.75 186 LYS A C 1
ATOM 1426 O O . LYS A 1 186 ? 9.062 -0.235 2.462 1.00 96.75 186 LYS A O 1
ATOM 1431 N N . LEU A 1 187 ? 9.959 -0.197 4.550 1.00 93.25 187 LEU A N 1
ATOM 1432 C CA . LEU A 1 187 ? 9.719 1.213 4.899 1.00 93.25 187 LEU A CA 1
ATOM 1433 C C . LEU A 1 187 ? 11.008 2.034 4.893 1.00 93.25 187 LEU A C 1
ATOM 1435 O O . LEU A 1 187 ? 12.051 1.487 5.311 1.00 93.25 187 LEU A O 1
#